Protein AF-A0A970EG55-F1 (afdb_monomer)

pLDDT: mean 93.05, std 6.58, range [58.28, 98.75]

Solvent-accessible surface area (backbone atoms only — not comparable to full-atom values): 12048 Å² total; per-residue (Å²): 108,43,29,61,55,57,42,42,54,48,42,30,67,76,35,74,92,47,66,33,65,62,55,43,76,72,25,67,56,56,46,49,46,37,66,46,40,42,34,40,75,29,30,35,82,37,63,74,42,52,56,52,49,36,52,53,42,38,36,39,50,53,40,49,75,72,40,36,84,77,67,73,53,57,88,78,54,86,51,43,53,50,70,57,44,53,51,52,34,30,72,39,89,95,17,67,84,59,67,68,54,25,72,70,47,53,35,40,56,51,51,45,66,77,41,55,92,70,75,67,84,81,50,61,67,45,75,42,83,89,77,44,22,35,38,54,38,59,80,65,32,50,46,75,57,96,86,43,80,45,73,44,49,66,52,55,47,52,43,51,51,50,52,50,51,56,55,49,51,55,50,54,52,50,52,52,51,52,53,51,36,74,77,39,34,92,87,37,47,69,59,42,52,52,53,54,54,55,40,68,38,66,64,26,51,23,67,59,26,50,54,55,53,62,74,72,106

Secondary structure (DSSP, 8-state):
--HHHHHHHHHHHH-TTS-HHHHHHH-HHHHHHHHHTTTTT--TT----HHHHHHHHHHHHHHHHTTHHHH-GGGG---EEHHHHHHHHHHSTT-TT--THIIIIIHHHHHHHHHGGGT----SEEEETTTTEEEE-GGGTEEEETTEEEE-HHHHHHHHHHHHHHHHHHHHHHHHHHHHHHHHTTT-HHHHHHHHHHHTSTTS-HHHHHHHHHHH-

Sequence (217 aa):
MTSKEFITEVVQKDFPDIEAEKIIEQSYLIQYLIYKMRSVGKSSKARGSYGSIYPIYTLVEDYVNKGFDKNGKYKDYEGAIFTEIFSRQRELPFGEKLQNHGFNNRVNDDFRKYFARYNINDVPIIRNLETQRYWINENLLILDIDGQKINIAKSIMNITEKYIELKIGKFNTFFKNCNYFKNNYLSKEKEAIDFIRKQLNPDVDARIFEIVSFCIL

Structure (mmCIF, N/CA/C/O backbone):
data_AF-A0A970EG55-F1
#
_entry.id   AF-A0A970EG55-F1
#
loop_
_atom_site.group_PDB
_atom_site.id
_atom_site.type_symbol
_atom_site.label_atom_id
_atom_site.label_alt_id
_atom_site.label_comp_id
_atom_site.label_asym_id
_atom_site.label_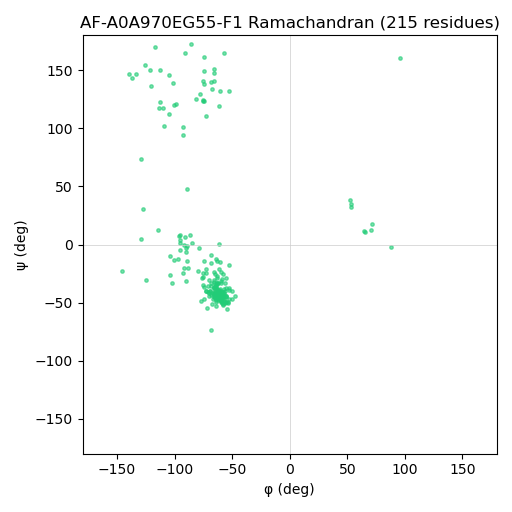entity_id
_atom_site.label_seq_id
_atom_site.pdbx_PDB_ins_code
_atom_site.Cartn_x
_atom_site.Cartn_y
_atom_site.Cartn_z
_atom_site.occupancy
_atom_site.B_iso_or_equiv
_atom_site.auth_seq_id
_atom_site.auth_comp_id
_atom_site.auth_asym_id
_atom_site.auth_atom_id
_atom_site.pdbx_PDB_model_num
ATOM 1 N N . MET A 1 1 ? 14.763 6.909 -4.399 1.00 86.00 1 MET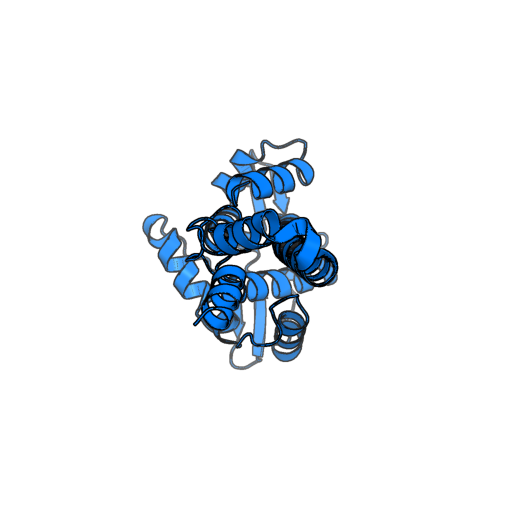 A N 1
ATOM 2 C CA . MET A 1 1 ? 13.407 6.699 -3.867 1.00 86.00 1 MET A CA 1
ATOM 3 C C . MET A 1 1 ? 13.174 5.230 -3.561 1.00 86.00 1 MET A C 1
ATOM 5 O O . MET A 1 1 ? 12.841 4.445 -4.447 1.00 86.00 1 MET A O 1
ATOM 9 N N . THR A 1 2 ? 13.415 4.862 -2.308 1.00 91.38 2 THR A N 1
ATOM 10 C CA . THR A 1 2 ? 13.055 3.584 -1.683 1.00 91.38 2 THR A CA 1
ATOM 11 C C . THR A 1 2 ? 11.628 3.643 -1.134 1.00 91.38 2 THR A C 1
ATOM 13 O O . THR A 1 2 ? 11.010 4.707 -1.122 1.00 91.38 2 THR A O 1
ATOM 16 N N . SER A 1 3 ? 11.092 2.510 -0.659 1.00 93.69 3 SER A N 1
ATOM 17 C CA . SER A 1 3 ? 9.778 2.510 -0.006 1.00 93.69 3 SER A CA 1
ATOM 18 C C . SER A 1 3 ? 9.742 3.313 1.288 1.00 93.69 3 SER A C 1
ATOM 20 O O . SER A 1 3 ? 8.746 3.977 1.537 1.00 93.69 3 SER A O 1
ATOM 22 N N . LYS A 1 4 ? 10.819 3.294 2.084 1.00 95.88 4 LYS A N 1
ATOM 23 C CA . LYS A 1 4 ? 10.899 4.103 3.306 1.00 95.88 4 LYS A CA 1
ATOM 24 C C . LYS A 1 4 ? 10.876 5.594 2.966 1.00 95.88 4 LYS A C 1
ATOM 26 O O . LYS A 1 4 ? 10.062 6.304 3.525 1.00 95.88 4 LYS A O 1
ATOM 31 N N . GLU A 1 5 ? 11.684 6.028 1.995 1.00 96.25 5 GLU A N 1
ATOM 32 C CA . GLU A 1 5 ? 11.791 7.443 1.600 1.00 96.25 5 GLU A CA 1
ATOM 33 C C . GLU A 1 5 ? 10.432 8.062 1.238 1.00 96.25 5 GLU A C 1
ATOM 35 O O . GLU A 1 5 ? 10.024 9.033 1.867 1.00 96.25 5 GLU A O 1
ATOM 40 N N . PHE A 1 6 ? 9.687 7.480 0.287 1.00 97.06 6 PHE A N 1
ATOM 41 C CA . PHE A 1 6 ? 8.407 8.081 -0.119 1.00 97.06 6 PHE A CA 1
ATOM 42 C C . PHE A 1 6 ? 7.333 7.970 0.972 1.00 97.06 6 PHE A C 1
ATOM 44 O O . PHE A 1 6 ? 6.451 8.819 1.054 1.00 97.06 6 PHE A O 1
ATOM 51 N N . ILE A 1 7 ? 7.377 6.920 1.801 1.00 98.38 7 ILE A N 1
ATOM 52 C CA . ILE A 1 7 ? 6.433 6.763 2.912 1.00 98.38 7 ILE A CA 1
ATOM 53 C C . ILE A 1 7 ? 6.698 7.829 3.972 1.00 98.38 7 ILE A C 1
ATOM 55 O O . ILE A 1 7 ? 5.748 8.452 4.431 1.00 98.38 7 ILE A O 1
ATOM 59 N N . THR A 1 8 ? 7.962 8.093 4.307 1.00 98.38 8 THR A N 1
ATOM 60 C CA . THR A 1 8 ? 8.341 9.187 5.207 1.00 98.38 8 THR A CA 1
ATOM 61 C C . THR A 1 8 ? 7.866 10.536 4.668 1.00 98.38 8 THR A C 1
ATOM 63 O O . THR A 1 8 ? 7.283 11.303 5.426 1.00 98.38 8 THR A O 1
ATOM 66 N N . GLU A 1 9 ? 8.019 10.806 3.365 1.00 98.25 9 GLU A N 1
ATOM 67 C CA . GLU A 1 9 ? 7.494 12.031 2.735 1.00 98.25 9 GLU A CA 1
ATOM 68 C C . GLU A 1 9 ? 5.967 12.162 2.879 1.00 98.25 9 GLU A C 1
ATOM 70 O O . GLU A 1 9 ? 5.467 13.238 3.208 1.00 98.25 9 GLU A O 1
ATOM 75 N N . VAL A 1 10 ? 5.216 11.075 2.658 1.00 98.50 10 VAL A N 1
ATOM 76 C CA . VAL A 1 10 ? 3.749 11.077 2.803 1.00 98.50 10 VAL A CA 1
ATOM 77 C C . VAL A 1 10 ? 3.338 11.288 4.260 1.00 98.50 10 VAL A C 1
ATOM 79 O O . VAL A 1 10 ? 2.500 12.140 4.535 1.00 98.50 10 VAL A O 1
ATOM 82 N N . VAL A 1 11 ? 3.950 10.563 5.199 1.00 98.50 11 VAL A N 1
ATOM 83 C CA . VAL A 1 11 ? 3.640 10.685 6.632 1.00 98.50 11 VAL A CA 1
ATOM 84 C C . VAL A 1 11 ? 3.953 12.092 7.140 1.00 98.50 11 VAL A C 1
ATOM 86 O O . VAL A 1 11 ? 3.127 12.677 7.833 1.00 98.50 11 VAL A O 1
ATOM 89 N N . GLN A 1 12 ? 5.095 12.669 6.751 1.00 98.38 12 GLN A N 1
ATOM 90 C CA . GLN A 1 12 ? 5.470 14.027 7.155 1.00 98.38 12 GLN A CA 1
ATOM 91 C C . GLN A 1 12 ? 4.501 15.083 6.613 1.00 98.38 12 GLN A C 1
ATOM 93 O O . GLN A 1 12 ? 4.243 16.085 7.275 1.00 98.38 12 GLN A O 1
ATOM 98 N N . LYS A 1 13 ? 3.963 14.870 5.408 1.00 98.38 13 LYS A N 1
ATOM 99 C CA . LYS A 1 13 ? 2.948 15.748 4.820 1.00 98.38 13 LYS A CA 1
ATOM 100 C C . LYS A 1 13 ? 1.612 15.652 5.559 1.00 98.38 13 LYS A C 1
ATOM 102 O O . LYS A 1 13 ? 0.942 16.668 5.722 1.00 98.38 13 LYS A O 1
ATOM 107 N N . ASP A 1 14 ? 1.220 14.448 5.965 1.00 97.81 14 ASP A N 1
ATOM 108 C CA . ASP A 1 14 ? -0.061 14.208 6.634 1.00 97.81 14 ASP A CA 1
ATOM 109 C C . ASP A 1 14 ? -0.056 14.655 8.104 1.00 97.81 14 ASP A C 1
ATOM 111 O O . ASP A 1 14 ? -1.096 15.057 8.625 1.00 97.81 14 ASP A O 1
ATOM 115 N N . PHE A 1 15 ? 1.112 14.624 8.751 1.00 97.19 15 PHE A N 1
ATOM 116 C CA . PHE A 1 15 ? 1.319 15.039 10.139 1.00 97.19 15 PHE A CA 1
ATOM 117 C C . PHE A 1 15 ? 2.499 16.022 10.239 1.00 97.19 15 PHE A C 1
ATOM 119 O O . PHE A 1 15 ? 3.572 15.646 10.708 1.00 97.19 15 PHE A O 1
ATOM 126 N N . PRO A 1 16 ? 2.337 17.286 9.803 1.00 97.06 16 PRO A N 1
ATOM 127 C CA . PRO A 1 16 ? 3.441 18.249 9.729 1.00 97.06 16 PRO A CA 1
ATOM 128 C C . PRO A 1 16 ? 4.060 18.587 11.092 1.00 97.06 16 PRO A C 1
ATOM 130 O O . PRO A 1 16 ? 5.243 18.910 11.153 1.00 97.06 16 PRO A O 1
ATOM 133 N N . ASP A 1 17 ? 3.282 18.475 12.170 1.00 96.19 17 ASP A N 1
ATOM 134 C CA . ASP A 1 17 ? 3.698 18.836 13.530 1.00 96.19 17 ASP A CA 1
ATOM 135 C C . ASP A 1 17 ? 4.333 17.668 14.308 1.00 96.19 17 ASP A C 1
ATOM 137 O O . ASP A 1 17 ? 4.773 17.842 15.444 1.00 96.19 17 ASP A O 1
ATOM 141 N N . ILE A 1 18 ? 4.380 16.470 13.716 1.00 96.19 18 ILE A N 1
ATOM 142 C CA . ILE A 1 18 ? 4.943 15.265 14.330 1.00 96.19 18 ILE A CA 1
ATOM 143 C C . ILE A 1 18 ? 6.087 14.769 13.450 1.00 96.19 18 ILE A C 1
ATOM 145 O O . ILE A 1 18 ? 5.981 14.711 12.226 1.00 96.19 18 ILE A O 1
ATOM 149 N N . GLU A 1 19 ? 7.195 14.379 14.072 1.00 96.75 19 GLU A N 1
ATOM 150 C CA . GLU A 1 19 ? 8.292 13.742 13.351 1.00 96.75 19 GLU A CA 1
ATOM 151 C C . GLU A 1 19 ? 7.812 12.426 12.723 1.00 96.75 19 GLU A C 1
ATOM 153 O O . GLU A 1 19 ? 7.402 11.498 13.426 1.00 96.75 19 GLU A O 1
ATOM 158 N N . ALA A 1 20 ? 7.879 12.330 11.393 1.00 97.62 20 ALA A N 1
ATOM 159 C CA . ALA A 1 20 ? 7.366 11.173 10.662 1.00 97.62 20 ALA A CA 1
ATOM 160 C C . ALA A 1 20 ? 7.978 9.840 11.122 1.00 97.62 20 ALA A C 1
ATOM 162 O O . ALA A 1 20 ? 7.287 8.819 11.131 1.00 97.62 20 ALA A O 1
ATOM 163 N N . GLU A 1 21 ? 9.250 9.839 11.535 1.00 97.31 21 GLU A N 1
ATOM 164 C CA . GLU A 1 21 ? 9.919 8.627 12.013 1.00 97.31 21 GLU A CA 1
ATOM 165 C C . GLU A 1 21 ? 9.260 8.085 13.290 1.00 97.31 21 GLU A C 1
ATOM 167 O O . GLU A 1 21 ? 9.046 6.879 13.372 1.00 97.31 21 GLU A O 1
ATOM 172 N N . LYS A 1 22 ? 8.799 8.943 14.216 1.00 97.25 22 LYS A N 1
ATOM 173 C CA . LYS A 1 22 ? 8.064 8.501 15.418 1.00 97.25 22 LYS A CA 1
ATOM 174 C C . LYS A 1 22 ? 6.793 7.733 15.057 1.00 97.25 22 LYS A C 1
ATOM 176 O O . LYS A 1 22 ? 6.515 6.676 15.620 1.00 97.25 22 LYS A O 1
ATOM 181 N N . ILE A 1 23 ? 6.029 8.244 14.090 1.00 98.06 23 I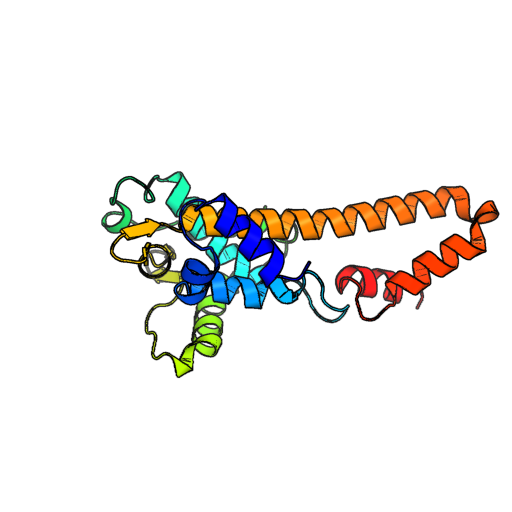LE A N 1
ATOM 182 C CA . ILE A 1 23 ? 4.798 7.596 13.613 1.00 98.06 23 ILE A CA 1
ATOM 183 C C . ILE A 1 23 ? 5.137 6.259 12.947 1.00 98.06 23 ILE A C 1
ATOM 185 O O . ILE A 1 23 ? 4.477 5.250 13.201 1.00 98.06 23 ILE A O 1
ATOM 189 N N . ILE A 1 24 ? 6.174 6.228 12.106 1.00 98.12 24 ILE A N 1
ATOM 190 C CA . ILE A 1 24 ? 6.613 5.011 11.411 1.00 98.12 24 ILE A CA 1
ATOM 191 C C . ILE A 1 24 ? 7.069 3.945 12.414 1.00 98.12 24 ILE A C 1
ATOM 193 O O . ILE A 1 24 ? 6.666 2.788 12.298 1.00 98.12 24 ILE A O 1
ATOM 197 N N . GLU A 1 25 ? 7.874 4.310 13.407 1.00 96.38 25 GLU A N 1
ATOM 198 C CA . GLU A 1 25 ? 8.401 3.388 14.418 1.00 96.38 25 GLU A CA 1
ATOM 199 C C . GLU A 1 25 ? 7.307 2.790 15.308 1.00 96.38 25 GLU A C 1
ATOM 201 O O . GLU A 1 25 ? 7.394 1.618 15.679 1.00 96.38 25 GLU A O 1
ATOM 206 N N . GLN A 1 26 ? 6.249 3.548 15.597 1.00 95.75 26 GLN A N 1
ATOM 207 C CA . GLN A 1 26 ? 5.131 3.069 16.414 1.00 95.75 26 GLN A CA 1
ATOM 208 C C . GLN A 1 26 ? 4.036 2.362 15.602 1.00 95.75 26 GLN A C 1
ATOM 210 O O . GLN A 1 26 ? 3.273 1.562 16.144 1.00 95.75 26 GLN A O 1
ATOM 215 N N . SER A 1 27 ? 3.959 2.599 14.290 1.00 97.25 27 SER A N 1
ATOM 216 C CA . SER A 1 27 ? 2.946 1.987 13.431 1.00 97.25 27 SER A CA 1
ATOM 217 C C . SER A 1 27 ? 3.425 0.691 12.781 1.00 97.25 27 SER A C 1
ATOM 219 O O . SER A 1 27 ? 4.062 0.688 11.721 1.00 97.25 27 SER A O 1
ATOM 221 N N . TYR A 1 28 ? 3.005 -0.447 13.335 1.00 97.38 28 TYR A N 1
ATOM 222 C CA . TYR A 1 28 ? 3.230 -1.748 12.695 1.00 97.38 28 TYR A CA 1
ATOM 223 C C . TYR A 1 28 ? 2.581 -1.848 11.308 1.00 97.38 28 TYR A C 1
ATOM 225 O O . TYR A 1 28 ? 3.119 -2.512 10.420 1.00 97.38 28 TYR A O 1
ATOM 233 N N . LEU A 1 29 ? 1.455 -1.163 11.084 1.00 97.81 29 LEU A N 1
ATOM 234 C CA . LEU A 1 29 ? 0.785 -1.153 9.786 1.00 97.81 29 LEU A CA 1
ATOM 235 C C . LEU A 1 29 ? 1.595 -0.381 8.734 1.00 97.81 29 LEU A C 1
ATOM 237 O O . LEU A 1 29 ? 1.792 -0.892 7.631 1.00 97.81 29 LEU A O 1
ATOM 241 N N . ILE A 1 30 ? 2.142 0.794 9.067 1.00 98.44 30 ILE A N 1
ATOM 242 C CA . ILE A 1 30 ? 3.022 1.538 8.149 1.00 98.44 30 ILE A CA 1
ATOM 243 C C . ILE A 1 30 ? 4.319 0.762 7.903 1.00 98.44 30 ILE A C 1
ATOM 245 O O . ILE A 1 30 ? 4.739 0.621 6.752 1.00 98.44 30 ILE A O 1
ATOM 249 N N . GLN A 1 31 ? 4.925 0.176 8.939 1.00 97.81 31 GLN A N 1
ATOM 250 C CA . GLN A 1 31 ? 6.099 -0.690 8.772 1.00 97.81 31 GLN A CA 1
ATOM 251 C C . GLN A 1 31 ? 5.805 -1.855 7.827 1.00 97.81 31 GLN A C 1
ATOM 253 O O . GLN A 1 31 ? 6.601 -2.144 6.929 1.00 97.81 31 GLN A O 1
ATOM 258 N N . TYR A 1 32 ? 4.643 -2.495 7.968 1.00 97.69 32 TYR A N 1
ATOM 259 C CA . TYR A 1 32 ? 4.199 -3.553 7.067 1.00 97.69 32 TYR A CA 1
ATOM 260 C C . TYR A 1 32 ? 4.127 -3.072 5.613 1.00 97.69 32 TYR A C 1
ATOM 262 O O . TYR A 1 32 ? 4.656 -3.736 4.715 1.00 97.69 32 TYR A O 1
ATOM 270 N N . LEU A 1 33 ? 3.557 -1.888 5.367 1.00 98.00 33 LEU A N 1
ATOM 271 C CA . LEU A 1 33 ? 3.525 -1.292 4.030 1.00 98.00 33 LEU A CA 1
ATOM 272 C C . LEU A 1 33 ? 4.929 -0.999 3.493 1.00 98.00 33 LEU A C 1
ATOM 274 O O . LEU A 1 33 ? 5.200 -1.327 2.336 1.00 98.00 33 LEU A O 1
ATOM 278 N N . ILE A 1 34 ? 5.863 -0.509 4.318 1.00 96.62 34 ILE A N 1
ATOM 279 C CA . ILE A 1 34 ? 7.273 -0.335 3.923 1.00 96.62 34 ILE A CA 1
ATOM 280 C C . ILE A 1 34 ? 7.856 -1.660 3.420 1.00 96.62 34 ILE A C 1
ATOM 282 O O . ILE A 1 34 ? 8.512 -1.669 2.371 1.00 96.62 34 ILE A O 1
ATOM 286 N N . TYR A 1 35 ? 7.601 -2.781 4.109 1.00 94.69 35 TYR A N 1
ATOM 287 C CA . TYR A 1 35 ? 8.029 -4.117 3.669 1.00 94.69 35 TYR A CA 1
ATOM 288 C C . TYR A 1 35 ? 7.368 -4.534 2.350 1.00 94.69 35 TYR A C 1
ATOM 290 O O . TYR A 1 35 ? 8.055 -5.046 1.458 1.00 94.69 35 TYR A O 1
ATOM 298 N N . LYS A 1 36 ? 6.062 -4.300 2.194 1.00 94.94 36 LYS A N 1
ATOM 299 C CA . LYS A 1 36 ? 5.287 -4.709 1.009 1.00 94.94 36 LYS A CA 1
ATOM 300 C C . LYS A 1 36 ? 5.513 -3.850 -0.226 1.00 94.94 36 LYS A C 1
ATOM 302 O O . LYS A 1 36 ? 5.380 -4.342 -1.348 1.00 94.94 36 LYS A O 1
ATOM 307 N N . MET A 1 37 ? 5.939 -2.609 -0.041 1.00 95.00 37 MET A N 1
ATOM 308 C CA . MET A 1 37 ? 6.179 -1.649 -1.117 1.00 95.00 37 MET A CA 1
ATOM 309 C C . MET A 1 37 ? 7.644 -1.596 -1.556 1.00 95.00 37 MET A C 1
ATOM 311 O O . MET A 1 37 ? 7.986 -0.809 -2.434 1.00 95.00 37 MET A O 1
ATOM 315 N N . ARG A 1 38 ? 8.505 -2.495 -1.053 1.00 90.56 38 ARG A N 1
ATOM 316 C CA . ARG A 1 38 ? 9.936 -2.593 -1.412 1.00 90.56 38 ARG A CA 1
ATOM 317 C C . ARG A 1 38 ? 10.229 -2.689 -2.909 1.00 90.56 38 ARG A C 1
ATOM 319 O O . ARG A 1 38 ? 11.360 -2.451 -3.291 1.00 90.56 38 ARG A O 1
ATOM 326 N N . SER A 1 39 ? 9.253 -3.036 -3.750 1.00 85.94 39 SER A N 1
ATOM 327 C CA . SER A 1 39 ? 9.393 -2.959 -5.216 1.00 85.94 39 SER A CA 1
ATOM 328 C C . SER A 1 39 ? 9.615 -1.529 -5.748 1.00 85.94 39 SER A C 1
ATOM 330 O O . SER A 1 39 ? 9.987 -1.360 -6.908 1.00 85.94 39 SER A O 1
ATOM 332 N N . VAL A 1 40 ? 9.378 -0.487 -4.940 1.00 84.00 40 VAL A N 1
ATOM 333 C CA . VAL A 1 40 ? 9.820 0.879 -5.251 1.00 84.00 40 VAL A CA 1
ATOM 334 C C . VAL A 1 40 ? 11.325 0.972 -5.022 1.00 84.00 40 VAL A C 1
ATOM 336 O O . VAL A 1 40 ? 11.816 0.677 -3.936 1.00 84.00 40 VAL A O 1
ATOM 339 N N . GLY A 1 41 ? 12.054 1.374 -6.063 1.00 69.94 41 GLY A N 1
ATOM 340 C CA . GLY A 1 41 ? 13.508 1.551 -6.003 1.00 69.94 41 GLY A CA 1
ATOM 341 C C . GLY A 1 41 ? 14.324 0.256 -5.907 1.00 69.94 41 GLY A C 1
ATOM 342 O O . GLY A 1 41 ? 15.512 0.332 -5.615 1.00 69.94 41 GLY A O 1
ATOM 343 N N . LYS A 1 42 ? 13.717 -0.919 -6.131 1.00 68.19 42 LYS A N 1
ATOM 344 C CA . LYS A 1 42 ? 14.416 -2.214 -6.154 1.00 68.19 42 LYS A CA 1
ATOM 345 C C . LYS A 1 42 ? 14.345 -2.917 -7.505 1.00 68.19 42 LYS A C 1
ATOM 347 O O . LYS A 1 42 ? 13.576 -2.540 -8.381 1.00 68.19 42 LYS A O 1
ATOM 352 N N . SER A 1 43 ? 15.154 -3.972 -7.557 1.00 60.75 43 SER A N 1
ATOM 353 C CA . SER A 1 43 ? 15.483 -4.842 -8.671 1.00 60.75 43 SER A CA 1
ATOM 354 C C . SER A 1 43 ? 14.344 -5.558 -9.386 1.00 60.75 43 SER A C 1
ATOM 356 O O . SER A 1 43 ? 13.263 -5.752 -8.832 1.00 60.75 43 SER A O 1
ATOM 358 N N . SER A 1 44 ? 14.658 -6.080 -10.576 1.00 58.28 44 SER A N 1
ATOM 359 C CA . SER A 1 44 ? 13.809 -6.851 -11.497 1.00 58.28 44 SER A CA 1
ATOM 360 C C . SER A 1 44 ? 13.296 -8.165 -10.922 1.00 58.28 44 SER A C 1
ATOM 362 O O . SER A 1 44 ? 12.533 -8.883 -11.556 1.00 58.28 44 SER A O 1
ATOM 364 N N . LYS A 1 45 ? 13.654 -8.467 -9.674 1.00 60.59 45 LYS A N 1
ATOM 365 C CA . LYS A 1 45 ? 13.146 -9.603 -8.902 1.00 60.59 45 LYS A CA 1
ATOM 366 C C . LYS A 1 45 ? 12.060 -9.200 -7.894 1.00 60.59 45 LYS A C 1
ATOM 368 O O . LYS A 1 45 ? 11.377 -10.065 -7.353 1.00 60.59 45 LYS A O 1
ATOM 373 N N . ALA A 1 46 ? 11.878 -7.907 -7.618 1.00 70.62 46 ALA A N 1
ATOM 374 C CA . ALA A 1 46 ? 10.921 -7.404 -6.636 1.00 70.62 46 ALA A CA 1
ATOM 375 C C . ALA A 1 46 ? 9.571 -7.065 -7.293 1.00 70.62 46 ALA A C 1
ATOM 377 O O . ALA A 1 46 ? 9.348 -5.956 -7.782 1.00 70.62 46 ALA A O 1
ATOM 378 N N . ARG A 1 47 ? 8.633 -8.019 -7.275 1.00 75.25 47 ARG A N 1
ATOM 379 C CA . ARG A 1 47 ? 7.245 -7.791 -7.714 1.00 75.25 47 ARG A CA 1
ATOM 380 C C . ARG A 1 47 ? 6.456 -6.980 -6.676 1.00 75.25 47 ARG A C 1
ATOM 382 O O . ARG A 1 47 ? 6.717 -7.060 -5.477 1.00 75.25 47 ARG A O 1
ATOM 389 N N . GLY A 1 48 ? 5.488 -6.190 -7.143 1.00 84.12 48 GLY A N 1
ATOM 390 C CA . GLY A 1 48 ? 4.593 -5.433 -6.263 1.00 84.12 48 GLY A CA 1
ATOM 391 C C . GLY A 1 48 ? 3.664 -6.356 -5.474 1.00 84.12 48 GLY A C 1
ATOM 392 O O . GLY A 1 48 ? 3.077 -7.276 -6.041 1.00 84.12 48 GLY A O 1
ATOM 393 N N . SER A 1 49 ? 3.521 -6.123 -4.168 1.00 92.69 49 SER A N 1
ATOM 394 C CA . SER A 1 49 ? 2.722 -6.975 -3.276 1.00 92.69 49 SER A CA 1
ATOM 395 C C . SER A 1 49 ? 1.253 -6.531 -3.205 1.00 92.69 49 SER A C 1
ATOM 397 O O . SER A 1 49 ? 0.674 -6.403 -2.130 1.00 92.69 49 SER A O 1
ATOM 399 N N . TYR A 1 50 ? 0.631 -6.284 -4.362 1.00 95.00 50 TYR A N 1
ATOM 400 C CA . TYR A 1 50 ? -0.725 -5.720 -4.449 1.00 95.00 50 TYR A CA 1
ATOM 401 C C . TYR A 1 50 ? -1.774 -6.565 -3.710 1.00 95.00 50 TYR A C 1
ATOM 403 O O . TYR A 1 50 ? -2.605 -6.019 -2.998 1.00 95.00 50 TYR A O 1
ATOM 411 N N . GLY A 1 51 ? -1.669 -7.898 -3.771 1.00 95.06 51 GLY A N 1
ATOM 412 C CA . GLY A 1 51 ? -2.562 -8.809 -3.040 1.00 95.06 51 GLY A CA 1
ATOM 413 C C . GLY A 1 51 ? -2.408 -8.802 -1.512 1.00 95.06 51 GLY A C 1
ATOM 414 O O . GLY A 1 51 ? -3.217 -9.427 -0.832 1.00 95.06 51 GLY A O 1
ATOM 415 N N . SER A 1 52 ? -1.384 -8.131 -0.974 1.00 96.00 52 SER A N 1
ATOM 416 C CA . SER A 1 52 ? -1.253 -7.847 0.461 1.00 96.00 52 SER A CA 1
ATOM 417 C C . SER A 1 52 ? -1.638 -6.407 0.804 1.00 96.00 52 SER A C 1
ATOM 419 O O . SER A 1 52 ? -2.170 -6.162 1.879 1.00 96.00 52 SER A O 1
ATOM 421 N N . ILE A 1 53 ? -1.374 -5.462 -0.103 1.00 97.81 53 ILE A N 1
ATOM 422 C CA . ILE A 1 53 ? -1.616 -4.028 0.103 1.00 97.81 53 ILE A CA 1
ATOM 423 C C . ILE A 1 53 ? -3.104 -3.692 -0.056 1.00 97.81 53 ILE A C 1
ATOM 425 O O . ILE A 1 53 ? -3.680 -3.019 0.792 1.00 97.81 53 ILE A O 1
ATOM 429 N N . TYR A 1 54 ? -3.743 -4.166 -1.127 1.00 98.38 54 TYR A N 1
ATOM 430 C CA . TYR A 1 54 ? -5.104 -3.755 -1.476 1.00 98.38 54 TYR A CA 1
ATOM 431 C C . TYR A 1 54 ? -6.192 -4.227 -0.516 1.00 98.38 54 TYR A C 1
ATOM 433 O O . TYR A 1 54 ? -7.068 -3.414 -0.250 1.00 98.38 54 TYR A O 1
ATOM 441 N N . PRO A 1 55 ? -6.130 -5.425 0.095 1.00 98.31 55 PRO A N 1
ATOM 442 C CA . PRO A 1 55 ? -7.087 -5.782 1.139 1.00 98.31 55 PRO A CA 1
ATOM 443 C C . PRO A 1 55 ? -7.124 -4.782 2.302 1.00 98.31 55 PRO A C 1
ATOM 445 O O . PRO A 1 55 ? -8.198 -4.443 2.793 1.00 98.31 55 PRO A O 1
ATOM 448 N N . ILE A 1 56 ? -5.951 -4.287 2.720 1.00 98.62 56 ILE A N 1
ATOM 449 C CA . ILE A 1 56 ? -5.834 -3.259 3.762 1.00 98.62 56 ILE A CA 1
ATOM 450 C C . ILE A 1 56 ? -6.416 -1.948 3.239 1.00 98.62 56 ILE A C 1
ATOM 452 O O . ILE A 1 56 ? -7.285 -1.374 3.886 1.00 98.62 56 ILE A O 1
ATOM 456 N N . TYR A 1 57 ? -5.984 -1.505 2.054 1.00 98.69 57 TYR A N 1
ATOM 457 C CA . TYR A 1 57 ? -6.456 -0.256 1.456 1.00 98.69 57 TYR A CA 1
ATOM 458 C C . TYR A 1 57 ? -7.977 -0.207 1.328 1.00 98.69 57 TYR A C 1
ATOM 460 O O . TYR A 1 57 ? -8.572 0.756 1.780 1.00 98.69 57 TYR A O 1
ATOM 468 N N . THR A 1 58 ? -8.624 -1.241 0.785 1.00 98.50 58 THR A N 1
ATOM 469 C CA . THR A 1 58 ? -10.080 -1.233 0.571 1.00 98.50 58 THR A CA 1
ATOM 470 C C . THR A 1 58 ? -10.873 -1.208 1.874 1.00 98.50 58 THR A C 1
ATOM 472 O O . THR A 1 58 ? -11.942 -0.613 1.924 1.00 98.50 58 THR A O 1
ATOM 475 N N . LEU A 1 59 ? -10.362 -1.832 2.943 1.00 98.62 59 LEU A N 1
ATOM 476 C CA . LEU A 1 59 ? -11.010 -1.775 4.258 1.00 98.62 59 LEU A CA 1
ATOM 477 C C . LEU A 1 59 ? -10.789 -0.423 4.945 1.00 98.62 59 LEU A C 1
ATOM 479 O O . LEU A 1 59 ? -11.680 0.069 5.628 1.00 98.62 59 LEU A O 1
ATOM 483 N N . VAL A 1 60 ? -9.621 0.192 4.753 1.00 98.75 60 VAL A N 1
ATOM 484 C CA . VAL A 1 60 ? -9.351 1.555 5.230 1.00 98.75 60 VAL A CA 1
ATOM 485 C C . VAL A 1 60 ? -10.165 2.587 4.440 1.00 98.75 60 VAL A C 1
ATOM 487 O O . VAL A 1 60 ? -10.707 3.513 5.033 1.00 98.75 60 VAL A O 1
ATOM 490 N N . GLU A 1 61 ? -10.301 2.416 3.127 1.00 98.62 61 GLU A N 1
ATOM 491 C CA . GLU A 1 61 ? -11.142 3.246 2.257 1.00 98.62 61 GLU A CA 1
ATOM 492 C C . GLU A 1 61 ? -12.606 3.174 2.712 1.00 98.62 61 GLU A C 1
ATOM 494 O O . GLU A 1 61 ? -13.235 4.210 2.912 1.00 98.62 61 GLU A O 1
ATOM 499 N N . ASP A 1 62 ? -13.127 1.972 2.980 1.00 98.56 62 ASP A N 1
ATOM 500 C CA . ASP A 1 62 ? -14.458 1.782 3.568 1.00 98.56 62 ASP A CA 1
ATOM 501 C C . ASP A 1 62 ? -14.604 2.484 4.932 1.00 98.56 62 ASP A C 1
ATOM 503 O O . ASP A 1 62 ? -15.585 3.197 5.167 1.00 98.56 62 ASP A O 1
ATOM 507 N N . TYR A 1 63 ? -13.596 2.349 5.801 1.00 98.56 63 TYR A N 1
ATOM 508 C CA . TYR A 1 63 ? -13.559 2.990 7.116 1.00 98.56 63 TYR A CA 1
ATOM 509 C C . TYR A 1 63 ? -13.648 4.524 7.024 1.00 98.56 63 TYR A C 1
ATOM 511 O O . TYR A 1 63 ? -14.459 5.156 7.709 1.00 98.56 63 TYR A O 1
ATOM 519 N N . VAL A 1 64 ? -12.844 5.129 6.145 1.00 98.25 64 VAL A N 1
ATOM 520 C CA . VAL A 1 64 ? -12.802 6.586 5.937 1.00 98.25 64 VAL A CA 1
ATOM 521 C C . VAL A 1 64 ? -14.066 7.086 5.236 1.00 98.25 64 VAL A C 1
ATOM 523 O O . VAL A 1 64 ? -14.618 8.109 5.642 1.00 98.25 64 VAL A O 1
ATOM 526 N N . ASN A 1 65 ? -14.580 6.367 4.234 1.00 97.81 65 ASN A N 1
ATOM 527 C CA . ASN A 1 65 ? -15.794 6.756 3.503 1.00 97.81 65 ASN A CA 1
ATOM 528 C C . ASN A 1 65 ? -17.037 6.793 4.402 1.00 97.81 65 ASN A C 1
ATOM 530 O O . ASN A 1 65 ? -17.941 7.598 4.180 1.00 97.81 65 ASN A O 1
ATOM 534 N N . LYS A 1 66 ? -17.067 5.969 5.454 1.00 97.31 66 LYS A N 1
ATOM 535 C CA . LYS A 1 66 ? -18.116 5.976 6.487 1.00 97.31 66 LYS A CA 1
ATOM 536 C C . LYS A 1 66 ? -17.867 6.992 7.612 1.00 97.31 66 LYS A C 1
ATOM 538 O O . LYS A 1 66 ? -18.673 7.113 8.537 1.00 97.31 66 LYS A O 1
ATOM 543 N N . GLY A 1 67 ? -16.779 7.760 7.531 1.00 97.31 67 GLY A N 1
ATOM 544 C CA . GLY A 1 67 ? -16.430 8.830 8.469 1.00 97.31 67 GLY A CA 1
ATOM 545 C C . GLY A 1 67 ? -15.987 8.340 9.847 1.00 97.31 67 GLY A C 1
ATOM 546 O O . GLY A 1 67 ? -16.015 9.114 10.812 1.00 97.31 67 GLY A O 1
ATOM 547 N N . PHE A 1 68 ? -15.611 7.064 9.966 1.00 97.56 68 PHE A N 1
ATOM 548 C CA . PHE A 1 68 ? -15.211 6.473 11.242 1.00 97.56 68 PHE A CA 1
ATOM 549 C C . PHE A 1 68 ? -13.922 7.084 11.799 1.00 97.56 68 PHE A C 1
ATOM 551 O O . PHE A 1 68 ? -13.772 7.163 13.015 1.00 97.56 68 PHE A O 1
ATOM 558 N N . ASP A 1 69 ? -13.085 7.662 10.931 1.00 95.88 69 ASP A N 1
ATOM 559 C CA . ASP A 1 69 ? -11.894 8.436 11.298 1.00 95.88 69 ASP A CA 1
ATOM 560 C C . ASP A 1 69 ? -12.197 9.683 12.148 1.00 95.88 69 ASP A C 1
ATOM 562 O O . ASP A 1 69 ? -11.282 10.264 12.729 1.00 95.88 69 ASP A O 1
ATOM 566 N N . LYS A 1 70 ? -13.465 10.113 12.217 1.00 93.94 70 LYS A N 1
ATOM 567 C CA . LYS A 1 70 ? -13.891 11.346 12.904 1.00 93.94 70 LYS A CA 1
ATOM 568 C C . LYS A 1 70 ? -14.964 11.132 13.960 1.00 93.94 70 LYS A C 1
ATOM 570 O O . LYS A 1 70 ? -15.061 11.926 14.890 1.00 93.94 70 LYS A O 1
ATOM 575 N N . ASN A 1 71 ? -15.829 10.134 13.781 1.00 91.31 71 ASN A N 1
ATOM 576 C CA . ASN A 1 71 ? -17.082 10.047 14.535 1.00 91.31 71 ASN A CA 1
ATOM 577 C C . ASN A 1 71 ? -17.075 9.005 15.668 1.00 91.31 71 ASN A C 1
ATOM 579 O O . ASN A 1 71 ? -18.016 8.990 16.459 1.00 91.31 71 ASN A O 1
ATOM 583 N N . GLY A 1 72 ? -16.056 8.138 15.749 1.00 88.88 72 GLY A N 1
ATOM 584 C CA . GLY A 1 72 ? -15.936 7.109 16.791 1.00 88.88 72 GLY A CA 1
ATOM 585 C C . GLY A 1 72 ? -17.026 6.026 16.769 1.00 88.88 72 GLY A C 1
ATOM 586 O O . GLY A 1 72 ? -17.143 5.253 17.719 1.00 88.88 72 GLY A O 1
ATOM 587 N N . LYS A 1 73 ? -17.835 5.952 15.705 1.00 94.50 73 LYS A N 1
ATOM 588 C CA . LYS A 1 73 ? -18.943 4.992 15.553 1.00 94.50 73 LYS A CA 1
ATOM 589 C C . LYS A 1 73 ? -18.505 3.651 14.967 1.00 94.50 73 LYS A C 1
ATOM 591 O O . LYS A 1 73 ? -19.350 2.824 14.645 1.00 94.50 73 LYS A O 1
ATOM 596 N N . TYR A 1 74 ? -17.201 3.418 14.822 1.00 97.00 74 TYR A N 1
ATOM 597 C CA . TYR A 1 74 ? -16.700 2.183 14.224 1.00 97.00 74 TYR A CA 1
ATOM 598 C C . TYR A 1 74 ? -17.083 0.935 15.023 1.00 97.00 74 TYR A C 1
ATOM 600 O O . TYR A 1 74 ? -17.385 -0.104 14.450 1.00 97.00 74 TYR A O 1
ATOM 608 N N . LYS A 1 75 ? -17.162 1.058 16.350 1.00 94.94 75 LYS A N 1
ATOM 609 C CA . LYS A 1 75 ? -17.640 -0.004 17.247 1.00 94.94 75 LYS A CA 1
ATOM 610 C C . LYS A 1 75 ? -19.066 -0.488 16.942 1.00 94.94 75 LYS A C 1
ATOM 612 O O . LYS A 1 75 ? -19.394 -1.621 17.269 1.00 94.94 75 LYS A O 1
ATOM 617 N N . ASP A 1 76 ? -19.892 0.362 16.330 1.00 95.94 76 ASP A N 1
ATOM 618 C CA . ASP A 1 76 ? -21.292 0.074 16.004 1.00 95.94 76 ASP A CA 1
ATOM 619 C C . ASP A 1 76 ? -21.435 -0.434 14.554 1.00 95.94 76 ASP A C 1
ATOM 621 O O . ASP A 1 76 ? -22.542 -0.628 14.054 1.00 95.94 76 ASP A O 1
ATOM 625 N N . TYR A 1 77 ? -20.317 -0.618 13.843 1.00 97.19 77 TYR A N 1
ATOM 626 C CA . TYR A 1 77 ? -20.307 -0.987 12.437 1.00 97.19 77 TYR A CA 1
ATOM 627 C C . TYR A 1 77 ? -20.508 -2.491 12.223 1.00 97.19 77 TYR A C 1
ATOM 629 O O . TYR A 1 77 ? -19.710 -3.313 12.674 1.00 97.19 77 TYR A O 1
ATOM 637 N N . GLU A 1 78 ? -21.508 -2.846 11.413 1.00 96.19 78 GLU A N 1
ATOM 638 C CA . GLU A 1 78 ? -21.799 -4.231 11.006 1.00 96.19 78 GLU A CA 1
ATOM 639 C C . GLU A 1 78 ? -20.695 -4.897 10.167 1.00 96.19 78 GLU A C 1
ATOM 641 O O . GLU A 1 78 ? -20.723 -6.111 9.963 1.00 96.19 78 GLU A O 1
ATOM 646 N N . GLY A 1 79 ? -19.727 -4.121 9.677 1.00 97.31 79 GLY A N 1
ATOM 647 C CA . GLY A 1 79 ? -18.619 -4.600 8.860 1.00 97.31 79 GLY A CA 1
ATOM 648 C C . GLY A 1 79 ? -18.851 -4.448 7.362 1.00 97.31 79 GLY A C 1
ATOM 649 O O . GLY A 1 79 ? -19.973 -4.309 6.873 1.00 97.31 79 GLY A O 1
ATOM 650 N N . ALA A 1 80 ? -17.750 -4.478 6.620 1.00 97.50 80 ALA A N 1
ATOM 651 C CA . ALA A 1 80 ? -17.741 -4.339 5.176 1.00 97.50 80 ALA A CA 1
ATOM 652 C C . ALA A 1 80 ? -18.218 -5.625 4.512 1.00 97.50 80 ALA A C 1
ATOM 654 O O . ALA A 1 80 ? -17.863 -6.732 4.933 1.00 97.50 80 ALA A O 1
ATOM 655 N N . ILE A 1 81 ? -19.005 -5.480 3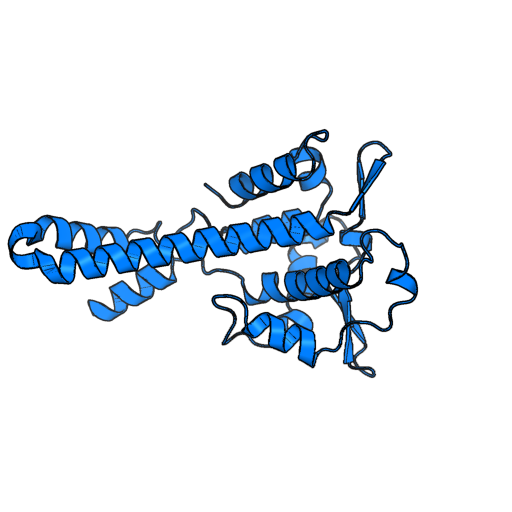.448 1.00 96.50 81 ILE A N 1
ATOM 656 C CA . ILE A 1 81 ? -19.487 -6.608 2.659 1.00 96.50 81 ILE A CA 1
ATOM 657 C C . ILE A 1 81 ? -18.334 -7.111 1.789 1.00 96.50 81 ILE A C 1
ATOM 659 O O . ILE A 1 81 ? -17.764 -6.360 0.997 1.00 96.50 81 ILE A O 1
ATOM 663 N N . PHE A 1 82 ? -18.005 -8.401 1.905 1.00 94.94 82 PHE A N 1
ATOM 664 C CA . PHE A 1 82 ? -16.889 -9.017 1.180 1.00 94.94 82 PHE A CA 1
ATOM 665 C C . PHE A 1 82 ? -16.889 -8.728 -0.326 1.00 94.94 82 PHE A C 1
ATOM 667 O O . PHE A 1 82 ? -15.853 -8.394 -0.898 1.00 94.94 82 PHE A O 1
ATOM 674 N N . THR A 1 83 ? -18.042 -8.872 -0.980 1.00 94.88 83 THR A N 1
ATOM 675 C CA . THR A 1 83 ? -18.164 -8.691 -2.430 1.00 94.88 83 THR A CA 1
ATOM 676 C C . THR A 1 83 ? -17.847 -7.265 -2.864 1.00 94.88 83 THR A C 1
ATOM 678 O O . THR A 1 83 ? -17.272 -7.085 -3.935 1.00 94.88 83 THR A O 1
ATOM 681 N N . GLU A 1 84 ? -18.161 -6.264 -2.041 1.00 96.62 84 GLU A N 1
ATOM 682 C CA . GLU A 1 84 ? -17.897 -4.853 -2.334 1.00 96.62 84 GLU A CA 1
ATOM 683 C C . GLU A 1 84 ? -16.401 -4.551 -2.236 1.00 96.62 84 GLU A C 1
ATOM 685 O O . GLU A 1 84 ? -15.791 -4.141 -3.224 1.00 96.62 84 GLU A O 1
ATOM 690 N N . ILE A 1 85 ? -15.769 -4.861 -1.098 1.00 96.81 85 ILE A N 1
ATOM 691 C CA . ILE A 1 85 ? -14.325 -4.631 -0.906 1.00 96.81 85 ILE A CA 1
ATOM 692 C C . ILE A 1 85 ? -13.474 -5.459 -1.876 1.00 96.81 85 ILE A C 1
ATOM 694 O O . ILE A 1 85 ? -12.426 -5.008 -2.340 1.00 96.81 85 ILE A O 1
ATOM 698 N N . PHE A 1 86 ? -13.926 -6.663 -2.239 1.00 96.69 86 PHE A N 1
ATOM 699 C CA . PHE A 1 86 ? -13.229 -7.501 -3.208 1.00 96.69 86 PHE A CA 1
ATOM 700 C C . PHE A 1 86 ? -13.363 -6.976 -4.640 1.00 96.69 86 PHE A C 1
ATOM 702 O O . PHE A 1 86 ? -12.383 -7.005 -5.389 1.00 96.69 86 PHE A O 1
ATOM 709 N N . SER A 1 87 ? -14.542 -6.477 -5.023 1.00 97.69 87 SER A N 1
ATOM 710 C CA . SER A 1 87 ? -14.733 -5.824 -6.325 1.00 97.69 87 SER A CA 1
ATOM 711 C C . SER A 1 87 ? -13.871 -4.572 -6.410 1.00 97.69 87 SER A C 1
ATOM 713 O O . SER A 1 87 ? -13.095 -4.422 -7.354 1.00 97.69 87 SER A O 1
ATOM 715 N N . ARG A 1 88 ? -13.875 -3.763 -5.347 1.00 97.94 88 ARG A N 1
ATOM 716 C CA . ARG A 1 88 ? -13.050 -2.563 -5.246 1.00 97.94 88 ARG A CA 1
ATOM 717 C C . ARG A 1 88 ? -11.554 -2.857 -5.374 1.00 97.94 88 ARG A C 1
ATOM 719 O O . ARG A 1 88 ? -10.854 -2.164 -6.105 1.00 97.94 88 ARG A O 1
ATOM 726 N N . GLN A 1 89 ? -11.057 -3.939 -4.766 1.00 97.38 89 GLN A N 1
ATOM 727 C CA . GLN A 1 89 ? -9.665 -4.384 -4.940 1.00 97.38 89 GLN A CA 1
ATOM 728 C C . GLN A 1 89 ? -9.303 -4.604 -6.421 1.00 97.38 89 GLN A C 1
ATOM 730 O O . GLN A 1 89 ? -8.163 -4.353 -6.817 1.00 97.38 89 GLN A O 1
ATOM 735 N N . ARG A 1 90 ? -10.236 -5.118 -7.229 1.00 97.06 90 ARG A N 1
ATOM 736 C CA . ARG A 1 90 ? -9.997 -5.435 -8.645 1.00 97.06 90 ARG A CA 1
ATOM 737 C C . ARG A 1 90 ? -10.057 -4.220 -9.561 1.00 97.06 90 ARG A C 1
ATOM 739 O O . ARG A 1 90 ? -9.442 -4.254 -10.622 1.00 97.06 90 ARG A O 1
ATOM 746 N N . GLU A 1 91 ? -10.741 -3.162 -9.141 1.00 97.56 91 GLU A N 1
ATOM 747 C CA . GLU A 1 91 ? -10.777 -1.877 -9.847 1.00 97.56 91 GLU A CA 1
ATOM 748 C C . GLU A 1 91 ? -9.465 -1.096 -9.719 1.00 97.56 91 GLU A C 1
ATOM 750 O O . GLU A 1 91 ? -9.150 -0.260 -10.567 1.00 97.56 91 GLU A O 1
ATOM 755 N N . LEU A 1 92 ? -8.683 -1.354 -8.666 1.00 97.06 92 LEU A N 1
ATOM 756 C CA . LEU A 1 92 ? -7.408 -0.678 -8.461 1.00 97.06 92 LEU A CA 1
ATOM 757 C C . LEU A 1 92 ? -6.393 -1.059 -9.554 1.00 97.06 92 LEU A C 1
ATOM 759 O O . LEU A 1 92 ? -6.379 -2.200 -10.031 1.00 97.06 92 LEU A O 1
ATOM 763 N N . PRO A 1 93 ? -5.481 -0.145 -9.938 1.00 94.75 93 PRO A N 1
ATOM 764 C CA . PRO A 1 93 ? -4.449 -0.434 -10.928 1.00 94.75 93 PRO A CA 1
ATOM 765 C C . PRO A 1 93 ? -3.646 -1.689 -10.585 1.00 94.75 93 PRO A C 1
ATOM 767 O O . PRO A 1 93 ? -3.169 -1.848 -9.471 1.00 94.75 93 PRO A O 1
ATOM 770 N N . PHE A 1 94 ? -3.457 -2.589 -11.552 1.00 91.94 94 PHE A N 1
ATOM 771 C CA . PHE A 1 94 ? -2.804 -3.892 -11.332 1.00 91.94 94 PHE A CA 1
ATOM 772 C C . PHE A 1 94 ? -3.574 -4.858 -10.402 1.00 91.94 94 PHE A C 1
ATOM 774 O O . PHE A 1 94 ? -3.032 -5.899 -10.023 1.00 91.94 94 PHE A O 1
ATOM 781 N N . GLY A 1 95 ? -4.826 -4.536 -10.064 1.00 94.94 95 GLY A N 1
ATOM 782 C CA . GLY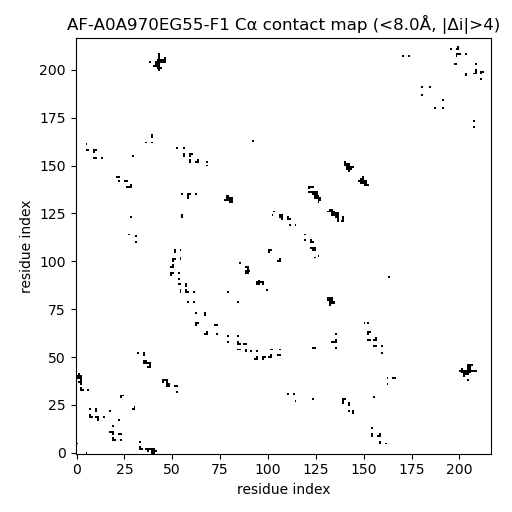 A 1 95 ? -5.703 -5.303 -9.182 1.00 94.94 95 GLY A CA 1
ATOM 783 C C . GLY A 1 95 ? -6.599 -6.328 -9.882 1.00 94.94 95 GLY A C 1
ATOM 784 O O . GLY A 1 95 ? -7.026 -7.286 -9.242 1.00 94.94 95 GLY A O 1
ATOM 785 N N . GLU A 1 96 ? -6.839 -6.183 -11.188 1.00 94.88 96 GLU A N 1
ATOM 786 C CA . GLU A 1 96 ? -7.838 -6.942 -11.967 1.00 94.88 96 GLU A CA 1
ATOM 787 C C . GLU A 1 96 ? -7.804 -8.464 -11.722 1.00 94.88 96 GLU A C 1
ATOM 789 O O . GLU A 1 96 ? -8.832 -9.105 -11.504 1.00 94.88 96 GLU A O 1
ATOM 794 N N . LYS A 1 97 ? -6.599 -9.051 -11.699 1.00 93.75 97 LYS A N 1
ATOM 795 C CA . LYS A 1 97 ? -6.387 -10.502 -11.541 1.00 93.75 97 LYS A CA 1
ATOM 796 C C . LYS A 1 97 ? -6.119 -10.940 -10.098 1.00 93.75 97 LYS A C 1
ATOM 798 O O . LYS A 1 97 ? -5.753 -12.093 -9.866 1.00 93.75 97 LYS A O 1
ATOM 803 N N . LEU A 1 98 ? -6.267 -10.051 -9.115 1.00 94.56 98 LEU A N 1
ATOM 804 C CA . LEU A 1 98 ? -6.045 -10.405 -7.716 1.00 94.56 98 LEU A CA 1
ATOM 805 C C . LEU A 1 98 ? -7.121 -11.372 -7.204 1.00 94.56 98 LEU A C 1
ATOM 807 O O . LEU A 1 98 ? -8.317 -11.273 -7.504 1.00 94.56 98 LEU A O 1
ATOM 811 N N . GLN A 1 99 ? -6.654 -12.330 -6.406 1.00 93.88 99 GLN A N 1
ATOM 812 C CA . GLN A 1 99 ? -7.470 -13.324 -5.714 1.00 93.88 99 GLN A CA 1
ATOM 813 C C . GLN A 1 99 ? -7.865 -12.826 -4.315 1.00 93.88 99 GLN A C 1
ATOM 815 O O . GLN A 1 99 ? -7.266 -11.896 -3.774 1.00 93.88 99 GLN A O 1
ATOM 820 N N . ASN A 1 100 ? -8.852 -13.473 -3.696 1.00 91.44 100 ASN A N 1
ATOM 821 C CA . ASN A 1 100 ? -9.376 -13.103 -2.375 1.00 91.44 100 ASN A CA 1
ATOM 822 C C . ASN A 1 100 ? -8.514 -13.573 -1.188 1.00 91.44 100 ASN A C 1
ATOM 824 O O . ASN A 1 100 ? -8.822 -13.262 -0.041 1.00 91.44 100 ASN A O 1
ATOM 828 N N . HIS A 1 101 ? -7.423 -14.308 -1.431 1.00 90.19 101 HIS A N 1
ATOM 829 C CA . HIS A 1 101 ? -6.585 -14.871 -0.366 1.00 90.19 101 HIS A CA 1
ATOM 830 C C . HIS A 1 101 ? -6.063 -13.833 0.636 1.00 90.19 101 HIS A C 1
ATOM 832 O O . HIS A 1 101 ? -5.817 -14.187 1.792 1.00 90.19 101 HIS A O 1
ATOM 838 N N . GLY A 1 102 ? -5.882 -12.587 0.184 1.00 89.38 102 GLY A N 1
ATOM 839 C CA . GLY A 1 102 ? -5.472 -11.464 1.019 1.00 89.38 102 GLY A CA 1
ATOM 840 C C . GLY A 1 102 ? -6.457 -11.194 2.156 1.00 89.38 102 GLY A C 1
ATOM 841 O O . GLY A 1 102 ? -6.040 -11.186 3.310 1.00 89.38 102 GLY A O 1
ATOM 842 N N . PHE A 1 103 ? -7.753 -11.099 1.839 1.00 91.94 103 PHE A N 1
ATOM 843 C CA . PHE A 1 103 ? -8.836 -10.954 2.820 1.00 91.94 103 PHE A CA 1
ATOM 844 C C . PHE A 1 103 ? -8.996 -12.183 3.715 1.00 91.94 103 PHE A C 1
ATOM 846 O O . PHE A 1 103 ? -9.398 -12.056 4.866 1.00 91.94 103 PHE A O 1
ATOM 853 N N . ASN A 1 104 ? -8.685 -13.377 3.197 1.00 89.31 104 ASN A N 1
ATOM 854 C CA . ASN A 1 104 ? -8.910 -14.609 3.942 1.00 89.31 104 ASN A CA 1
ATOM 855 C C . ASN A 1 104 ? -7.978 -14.728 5.152 1.00 89.31 104 ASN A C 1
ATOM 857 O O . ASN A 1 104 ? -8.412 -14.601 6.285 1.00 89.31 104 ASN A O 1
ATOM 861 N N . ASN A 1 105 ? -6.700 -15.005 4.909 1.00 88.94 105 ASN A N 1
ATOM 862 C CA . ASN A 1 105 ? -5.712 -15.188 5.979 1.00 88.94 105 ASN A CA 1
ATOM 863 C C . ASN A 1 105 ? -4.327 -14.681 5.575 1.00 88.94 105 ASN A C 1
ATOM 865 O O . ASN A 1 105 ? -3.522 -14.360 6.441 1.00 88.94 105 ASN A O 1
ATOM 869 N N . ARG A 1 106 ? -4.030 -14.579 4.269 1.00 94.12 106 ARG A N 1
ATOM 870 C CA . ARG A 1 106 ? -2.663 -14.366 3.781 1.00 94.12 106 ARG A CA 1
ATOM 871 C C . ARG A 1 106 ? -2.052 -13.070 4.304 1.00 94.12 106 ARG A C 1
ATOM 873 O O . ARG A 1 106 ? -0.875 -13.086 4.638 1.00 94.12 106 ARG A O 1
ATOM 880 N N . VAL A 1 107 ? -2.822 -11.980 4.374 1.00 96.38 107 VAL A N 1
ATOM 881 C CA . VAL A 1 107 ? -2.345 -10.706 4.944 1.00 96.38 107 VAL A CA 1
ATOM 882 C C . VAL A 1 107 ? -2.025 -10.867 6.424 1.00 96.38 107 VAL A C 1
ATOM 884 O O . VAL A 1 107 ? -0.928 -10.525 6.844 1.00 96.38 107 VAL A O 1
ATOM 887 N N . ASN A 1 108 ? -2.945 -11.441 7.197 1.00 96.81 108 ASN A N 1
ATOM 888 C CA . ASN A 1 108 ? -2.776 -11.605 8.638 1.00 96.81 108 ASN A CA 1
ATOM 889 C C . ASN A 1 108 ? -1.621 -12.550 8.992 1.00 96.81 108 ASN A C 1
ATOM 891 O O . ASN A 1 108 ? -0.817 -12.233 9.862 1.00 96.81 108 ASN A O 1
ATOM 895 N N . ASP A 1 109 ? -1.507 -13.692 8.315 1.00 95.25 109 ASP A N 1
ATOM 896 C CA . ASP A 1 109 ? -0.440 -14.669 8.560 1.00 95.25 109 ASP A CA 1
ATOM 897 C C . ASP A 1 109 ? 0.933 -14.094 8.228 1.00 95.25 109 ASP A C 1
ATOM 899 O O . ASP A 1 109 ? 1.910 -14.312 8.943 1.00 95.25 109 ASP A O 1
ATOM 903 N N . ASP A 1 110 ? 1.014 -13.352 7.131 1.00 95.25 110 ASP A N 1
ATOM 904 C CA . ASP A 1 110 ? 2.237 -12.692 6.720 1.00 95.25 110 ASP A CA 1
ATOM 905 C C . ASP A 1 110 ? 2.589 -11.524 7.658 1.00 95.25 110 ASP A C 1
ATOM 907 O O . ASP A 1 110 ? 3.735 -11.435 8.090 1.00 95.25 110 ASP A O 1
ATOM 911 N N . PHE A 1 111 ? 1.614 -10.712 8.078 1.00 96.50 111 PHE A N 1
ATOM 912 C CA . PHE A 1 111 ? 1.798 -9.675 9.100 1.00 96.50 111 PHE A CA 1
ATOM 913 C C . PHE A 1 111 ? 2.355 -10.262 10.405 1.00 96.50 111 PHE A C 1
ATOM 915 O O . PHE A 1 111 ? 3.387 -9.803 10.894 1.00 96.50 111 PHE A O 1
ATOM 922 N N . ARG A 1 112 ? 1.756 -11.346 10.919 1.00 95.12 112 ARG A N 1
ATOM 923 C CA . ARG A 1 112 ? 2.253 -12.043 12.120 1.00 95.12 112 ARG A CA 1
ATOM 924 C C . ARG A 1 112 ? 3.699 -12.501 11.964 1.00 95.12 112 ARG A C 1
ATOM 926 O O . ARG A 1 112 ? 4.482 -12.340 12.890 1.00 95.12 112 ARG A O 1
ATOM 933 N N . LYS A 1 113 ? 4.089 -13.028 10.799 1.00 93.25 113 LYS A N 1
ATOM 934 C CA . LYS A 1 113 ? 5.481 -13.446 10.550 1.00 93.25 113 LYS A CA 1
ATOM 935 C C . LYS A 1 113 ? 6.468 -12.283 10.647 1.00 93.25 113 LYS A C 1
ATOM 937 O O . LYS A 1 113 ? 7.554 -12.475 11.185 1.00 93.25 113 LYS A O 1
ATOM 942 N N . TYR A 1 114 ? 6.107 -11.094 10.160 1.00 91.88 114 TYR A N 1
ATOM 943 C CA . TYR A 1 114 ? 6.974 -9.914 10.263 1.00 91.88 114 TYR A CA 1
ATOM 944 C C . TYR A 1 114 ? 7.136 -9.419 11.702 1.00 91.88 114 TYR A C 1
ATOM 946 O O . TYR A 1 114 ? 8.213 -8.936 12.054 1.00 91.88 114 TYR A O 1
ATOM 954 N N . PHE A 1 115 ? 6.099 -9.563 12.531 1.00 93.81 115 PHE A N 1
ATOM 955 C CA . PHE A 1 115 ? 6.066 -8.973 13.870 1.00 93.81 115 PHE A CA 1
ATOM 956 C C . PHE A 1 115 ? 6.045 -9.983 15.025 1.00 93.81 115 PHE A C 1
ATOM 958 O O . PHE A 1 115 ? 5.876 -9.586 16.174 1.00 93.81 115 PHE A O 1
ATOM 965 N N . ALA A 1 116 ? 6.304 -11.267 14.760 1.00 88.50 116 ALA A N 1
ATOM 966 C CA . ALA A 1 116 ? 6.260 -12.341 15.760 1.00 88.50 116 ALA A CA 1
ATOM 967 C C . ALA A 1 116 ? 7.113 -12.051 17.008 1.00 88.50 116 ALA A C 1
ATOM 969 O O . ALA A 1 116 ? 6.707 -12.345 18.127 1.00 88.50 116 ALA A O 1
ATOM 970 N N . ARG A 1 117 ? 8.278 -11.415 16.828 1.00 88.56 117 ARG A N 1
ATOM 971 C CA . ARG A 1 117 ? 9.197 -11.061 17.924 1.00 88.56 117 ARG A CA 1
ATOM 972 C C . ARG A 1 117 ? 8.675 -9.976 18.873 1.00 88.56 117 ARG A C 1
ATOM 974 O O . ARG A 1 117 ? 9.242 -9.803 19.942 1.00 88.56 117 ARG A O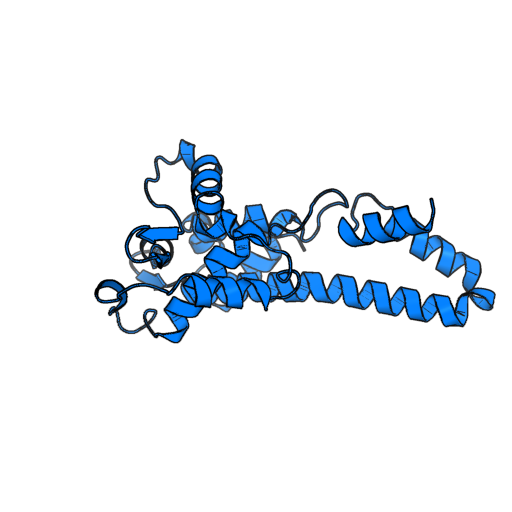 1
ATOM 981 N N . TYR A 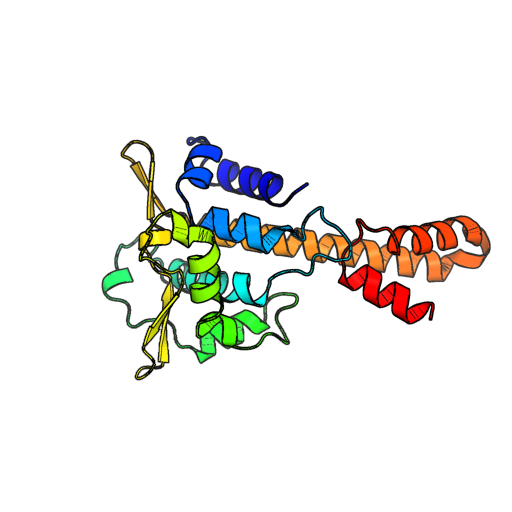1 118 ? 7.644 -9.237 18.471 1.00 84.56 118 TYR A N 1
ATOM 982 C CA . TYR A 1 118 ? 7.067 -8.139 19.250 1.00 84.56 118 TYR A CA 1
ATOM 983 C C . TYR A 1 118 ? 5.854 -8.573 20.077 1.00 84.56 118 TYR A C 1
ATOM 985 O O . TYR A 1 118 ? 5.257 -7.744 20.754 1.00 84.56 118 TYR A O 1
ATOM 993 N N . ASN A 1 119 ? 5.490 -9.861 20.026 1.00 80.06 119 ASN A N 1
ATOM 994 C CA . ASN A 1 119 ? 4.379 -10.441 20.781 1.00 80.06 119 ASN A CA 1
ATOM 995 C C . ASN A 1 119 ? 3.039 -9.699 20.583 1.00 80.06 119 ASN A C 1
ATOM 997 O O . ASN A 1 119 ? 2.215 -9.615 21.493 1.00 80.06 119 ASN A O 1
ATOM 1001 N N . ILE A 1 120 ? 2.835 -9.142 19.384 1.00 81.56 120 ILE A N 1
ATOM 1002 C CA . ILE A 1 120 ? 1.601 -8.460 19.000 1.00 81.56 120 ILE A CA 1
ATOM 1003 C C . ILE A 1 120 ? 0.511 -9.478 18.653 1.00 81.56 120 ILE A C 1
ATOM 1005 O O . ILE A 1 120 ? 0.721 -10.382 17.843 1.00 81.56 120 ILE A O 1
ATOM 1009 N N . ASN A 1 121 ? -0.666 -9.306 19.256 1.00 84.81 121 ASN A N 1
ATOM 1010 C CA . ASN A 1 121 ? -1.837 -10.145 18.990 1.00 84.81 121 ASN A CA 1
ATOM 1011 C C . ASN A 1 121 ? -2.739 -9.567 17.889 1.00 84.81 121 ASN A C 1
ATOM 1013 O O . ASN A 1 121 ? -3.465 -10.316 17.231 1.00 84.81 121 ASN A O 1
ATOM 1017 N N . ASP A 1 122 ? -2.684 -8.251 17.674 1.00 92.75 122 ASP A N 1
ATOM 1018 C CA . ASP A 1 122 ? -3.454 -7.569 16.642 1.00 92.75 122 ASP A CA 1
ATOM 1019 C C . ASP A 1 122 ? -3.027 -7.991 15.231 1.00 92.75 122 ASP A C 1
ATOM 1021 O O . ASP A 1 122 ? -1.846 -8.145 14.912 1.00 92.75 122 ASP A O 1
ATOM 1025 N N . VAL A 1 123 ? -4.021 -8.138 14.356 1.00 96.12 123 VAL A N 1
ATOM 1026 C CA . VAL A 1 123 ? -3.832 -8.341 12.917 1.00 96.12 123 VAL A CA 1
ATOM 1027 C C . VAL A 1 123 ? -4.608 -7.305 12.113 1.00 96.12 123 VAL A C 1
ATOM 1029 O O . VAL A 1 123 ? -5.619 -6.819 12.616 1.00 96.12 123 VAL A O 1
ATOM 1032 N N . PRO A 1 124 ? -4.187 -6.979 10.874 1.00 97.56 124 PRO A N 1
ATOM 1033 C CA . PRO A 1 124 ? -4.828 -5.935 10.079 1.00 97.56 124 PRO A CA 1
ATOM 1034 C C . PRO A 1 124 ? -6.302 -6.201 9.782 1.00 97.56 124 PRO A C 1
ATOM 1036 O O . PRO A 1 124 ? -7.106 -5.282 9.877 1.00 97.56 124 PRO A O 1
ATOM 1039 N N . ILE A 1 125 ? -6.670 -7.433 9.423 1.00 98.00 125 ILE A N 1
ATOM 1040 C CA . ILE A 1 125 ? -8.015 -7.747 8.929 1.00 98.00 125 ILE A CA 1
ATOM 1041 C C . ILE A 1 125 ? -8.746 -8.632 9.933 1.00 98.00 125 ILE A C 1
ATOM 1043 O O . ILE A 1 125 ? -8.304 -9.740 10.233 1.00 98.00 125 ILE A O 1
ATOM 1047 N N . ILE A 1 126 ? -9.902 -8.184 10.404 1.00 97.00 126 ILE A N 1
ATOM 1048 C CA . ILE A 1 126 ? -10.835 -8.991 11.194 1.00 97.00 126 ILE A CA 1
ATOM 1049 C C . ILE A 1 126 ? -11.955 -9.443 10.255 1.00 97.00 126 ILE A C 1
ATOM 1051 O O . ILE A 1 126 ? -12.402 -8.681 9.399 1.00 97.00 126 ILE A O 1
ATOM 1055 N N . ARG A 1 127 ? -12.400 -10.696 10.383 1.00 94.69 127 ARG A N 1
ATOM 1056 C CA . ARG A 1 127 ? -13.454 -11.259 9.532 1.00 94.69 127 ARG A CA 1
ATOM 1057 C C . ARG A 1 127 ? -14.413 -12.129 10.326 1.00 94.69 127 ARG A C 1
ATOM 1059 O O . ARG A 1 127 ? -13.989 -12.860 11.219 1.00 94.69 127 ARG A O 1
ATOM 1066 N N . ASN A 1 128 ? -15.673 -12.114 9.918 1.00 93.75 128 ASN A N 1
ATOM 1067 C CA . ASN A 1 128 ? -16.687 -13.063 10.344 1.00 93.75 128 ASN A CA 1
ATOM 1068 C C . ASN A 1 128 ? -17.089 -13.917 9.132 1.00 93.75 128 ASN A C 1
ATOM 1070 O O . ASN A 1 128 ? -17.565 -13.396 8.122 1.00 93.75 128 ASN A O 1
ATOM 1074 N N . LEU A 1 129 ? -16.849 -15.229 9.220 1.00 88.81 129 LEU A N 1
ATOM 1075 C CA . LEU A 1 129 ? -17.106 -16.167 8.124 1.00 88.81 129 LEU A CA 1
ATOM 1076 C C . LEU A 1 129 ? -18.595 -16.478 7.937 1.00 88.81 129 LEU A C 1
ATOM 1078 O O . LEU A 1 129 ? -18.999 -16.774 6.816 1.00 88.81 129 LEU A O 1
ATOM 1082 N N . GLU A 1 130 ? -19.392 -16.390 9.000 1.00 91.00 130 GLU A N 1
ATOM 1083 C CA . GLU A 1 130 ? -20.833 -16.654 8.964 1.00 91.00 130 GLU A CA 1
ATOM 1084 C C . GLU A 1 130 ? -21.575 -15.499 8.291 1.00 91.00 130 GLU A C 1
ATOM 1086 O O . GLU A 1 130 ? -22.372 -15.713 7.382 1.00 91.00 130 GLU A O 1
ATOM 1091 N N . THR A 1 131 ? -21.262 -14.259 8.677 1.00 91.81 131 THR A N 1
ATOM 1092 C CA . THR A 1 131 ? -21.915 -13.056 8.129 1.00 91.81 131 THR A CA 1
ATOM 1093 C C . THR A 1 131 ? -21.216 -12.491 6.889 1.00 91.81 131 THR A C 1
ATOM 1095 O O . THR A 1 131 ? -21.719 -11.556 6.262 1.00 91.81 131 THR A O 1
ATOM 1098 N N . GLN A 1 132 ? -20.054 -13.044 6.518 1.00 92.25 132 GLN A N 1
ATOM 1099 C CA . GLN A 1 132 ? -19.186 -12.558 5.436 1.00 92.25 132 GLN A CA 1
ATOM 1100 C C . GLN A 1 132 ? -18.844 -11.065 5.561 1.00 92.25 132 GLN A C 1
ATOM 1102 O O . GLN A 1 132 ? -18.786 -10.329 4.569 1.00 92.25 132 GLN A O 1
ATOM 1107 N N . ARG A 1 133 ? -18.630 -10.620 6.800 1.00 96.31 133 ARG A N 1
ATOM 1108 C CA . ARG A 1 133 ? -18.295 -9.237 7.148 1.00 96.31 133 ARG A CA 1
ATOM 1109 C C . ARG A 1 133 ? -16.822 -9.096 7.500 1.00 96.31 133 ARG A C 1
ATOM 1111 O O . ARG A 1 133 ? -16.215 -10.023 8.044 1.00 96.31 133 ARG A O 1
ATOM 1118 N N . TYR A 1 134 ? -16.253 -7.947 7.152 1.00 98.00 134 TYR A N 1
ATOM 1119 C CA . TYR A 1 134 ? -14.828 -7.661 7.287 1.00 98.00 134 TYR A CA 1
ATOM 1120 C C . TYR A 1 134 ? -14.599 -6.285 7.905 1.00 98.00 134 TYR A C 1
ATOM 1122 O O . TYR A 1 134 ? -15.338 -5.342 7.648 1.00 98.00 134 TYR A O 1
ATOM 1130 N N . TRP A 1 135 ? -13.535 -6.165 8.685 1.00 98.19 135 TRP A N 1
ATOM 1131 C CA . TRP A 1 135 ? -13.146 -4.938 9.368 1.00 98.19 135 TRP A CA 1
ATOM 1132 C C . TRP A 1 135 ? -11.639 -4.757 9.238 1.00 98.19 135 TRP A C 1
ATOM 1134 O O . TRP A 1 135 ? -10.878 -5.727 9.311 1.00 98.19 135 TRP A O 1
ATOM 1144 N N . ILE A 1 136 ? -11.198 -3.512 9.089 1.00 98.38 136 ILE A N 1
ATOM 1145 C CA . ILE A 1 136 ? -9.828 -3.151 9.452 1.00 98.38 136 ILE A CA 1
ATOM 1146 C C . ILE A 1 136 ? -9.738 -3.095 10.982 1.00 98.38 136 ILE A C 1
ATOM 1148 O O . ILE A 1 136 ? -10.654 -2.606 11.645 1.00 98.38 136 ILE A O 1
ATOM 1152 N N . ASN A 1 137 ? -8.665 -3.611 11.568 1.00 97.56 137 ASN A N 1
ATOM 1153 C CA . ASN A 1 137 ? -8.452 -3.501 13.005 1.00 97.56 137 ASN A CA 1
ATOM 1154 C C . ASN A 1 137 ? -8.067 -2.062 13.378 1.00 97.56 137 ASN A C 1
ATOM 1156 O O . ASN A 1 137 ? -6.970 -1.600 13.063 1.00 97.56 137 ASN A O 1
ATOM 1160 N N . GLU A 1 138 ? -8.971 -1.365 14.065 1.00 96.69 138 GLU A N 1
ATOM 1161 C CA . GLU A 1 138 ? -8.797 0.037 14.456 1.00 96.69 138 GLU A CA 1
ATOM 1162 C C . GLU A 1 138 ? -7.638 0.241 15.446 1.00 96.69 138 GLU A C 1
ATOM 1164 O O . GLU A 1 138 ? -6.997 1.291 15.414 1.00 96.69 138 GLU A O 1
ATOM 1169 N N . ASN A 1 139 ? -7.261 -0.786 16.222 1.00 95.81 139 ASN A N 1
ATOM 1170 C CA . ASN A 1 139 ? -6.078 -0.745 17.094 1.00 95.81 139 ASN A CA 1
ATOM 1171 C C . ASN A 1 139 ? -4.770 -0.532 16.313 1.00 95.81 139 ASN A C 1
ATOM 1173 O O . ASN A 1 139 ? -3.774 -0.101 16.881 1.00 95.81 139 ASN A O 1
ATOM 1177 N N . LEU A 1 140 ? -4.756 -0.841 15.011 1.00 97.38 140 LEU A N 1
ATOM 1178 C CA . LEU A 1 140 ? -3.613 -0.607 14.125 1.00 97.38 140 LEU A CA 1
ATOM 1179 C C . LEU A 1 140 ? -3.716 0.717 13.348 1.00 97.38 140 LEU A C 1
ATOM 1181 O O . LEU A 1 140 ? -2.785 1.060 12.616 1.00 97.38 140 LEU A O 1
ATOM 1185 N N . LEU A 1 141 ? -4.832 1.442 13.482 1.00 97.94 141 LEU A N 1
ATOM 1186 C CA . LEU A 1 141 ? -5.072 2.753 12.870 1.00 97.94 141 LEU A CA 1
ATOM 1187 C C . LEU A 1 141 ? -4.956 3.908 13.866 1.00 97.94 141 LEU A C 1
ATOM 1189 O O . LEU A 1 141 ? -4.669 5.029 13.450 1.00 97.94 141 LEU A O 1
ATOM 1193 N N . ILE A 1 142 ? -5.191 3.662 15.153 1.00 97.25 142 ILE A N 1
ATOM 1194 C CA . ILE A 1 142 ? -5.069 4.676 16.201 1.00 97.25 142 ILE A CA 1
ATOM 1195 C C . ILE A 1 142 ? -3.716 4.516 16.889 1.00 97.25 142 ILE A C 1
ATOM 1197 O O . ILE A 1 142 ? -3.428 3.466 17.456 1.00 97.25 142 ILE A O 1
ATOM 1201 N N . LEU A 1 143 ? -2.902 5.569 16.858 1.00 96.94 143 LEU A N 1
ATOM 1202 C CA . LEU A 1 143 ? -1.616 5.635 17.553 1.00 96.94 143 LEU A CA 1
ATOM 1203 C C . LEU A 1 143 ? -1.688 6.662 18.678 1.00 96.94 143 LEU A C 1
ATOM 1205 O O . LEU A 1 143 ? -2.414 7.648 18.561 1.00 96.94 143 LEU A O 1
ATOM 1209 N N . ASP A 1 144 ? -0.911 6.445 19.733 1.00 96.06 144 ASP A N 1
ATOM 1210 C CA . ASP A 1 144 ? -0.692 7.416 20.804 1.00 96.06 144 ASP A CA 1
ATOM 1211 C C . ASP A 1 144 ? 0.744 7.935 20.701 1.00 96.06 144 ASP A C 1
ATOM 1213 O O . ASP A 1 144 ? 1.689 7.232 21.056 1.00 96.06 144 ASP A O 1
ATOM 1217 N N . ILE A 1 145 ? 0.907 9.139 20.152 1.00 95.75 145 ILE A N 1
ATOM 1218 C CA . ILE A 1 145 ? 2.209 9.784 19.991 1.00 95.75 145 ILE A CA 1
ATOM 1219 C C . ILE A 1 145 ? 2.327 10.878 21.044 1.00 95.75 145 ILE A C 1
ATOM 1221 O O . ILE A 1 145 ? 1.616 11.876 20.980 1.00 95.75 145 ILE A O 1
ATOM 1225 N N . ASP A 1 146 ? 3.228 10.698 22.010 1.00 92.50 146 ASP A N 1
ATOM 1226 C CA . ASP A 1 146 ? 3.505 11.681 23.066 1.00 92.50 146 ASP A CA 1
ATOM 1227 C C . ASP A 1 146 ? 2.235 12.135 23.837 1.00 92.50 146 ASP A C 1
ATOM 1229 O O . ASP A 1 146 ? 2.118 13.286 24.257 1.00 92.50 146 ASP A O 1
ATOM 1233 N N . GLY A 1 147 ? 1.266 11.229 24.035 1.00 92.06 147 GLY A N 1
ATOM 1234 C CA . GLY A 1 147 ? -0.009 11.499 24.714 1.00 92.06 147 GLY A CA 1
ATOM 1235 C C . GLY A 1 147 ? -1.120 12.011 23.790 1.00 92.06 147 GLY A C 1
ATOM 1236 O O . GLY A 1 147 ? -2.246 12.244 24.244 1.00 92.06 147 GLY A O 1
ATOM 1237 N N . GLN A 1 148 ? -0.832 12.197 22.499 1.00 93.69 148 GLN A N 1
ATOM 1238 C CA . GLN A 1 148 ? -1.799 12.595 21.485 1.00 93.69 148 GLN A CA 1
ATOM 1239 C C . GLN A 1 148 ? -2.257 11.385 20.670 1.00 93.69 148 GLN A C 1
ATOM 1241 O O . GLN A 1 148 ? -1.486 10.765 19.936 1.00 93.69 148 GLN A O 1
ATOM 1246 N N . LYS A 1 149 ? -3.564 11.109 20.711 1.00 95.44 149 LYS A N 1
ATOM 1247 C CA . LYS A 1 149 ? -4.171 10.114 19.826 1.00 95.44 149 LYS A CA 1
ATOM 1248 C C . LYS A 1 149 ? -4.305 10.657 18.409 1.00 95.44 149 LYS A C 1
ATOM 1250 O O . LYS A 1 149 ? -4.983 11.662 18.191 1.00 95.44 149 LYS A O 1
ATOM 1255 N N . ILE A 1 150 ? -3.721 9.952 17.449 1.00 97.00 150 ILE A N 1
ATOM 1256 C CA . ILE A 1 150 ? -3.839 10.239 16.018 1.00 97.00 150 ILE A CA 1
ATOM 1257 C C . ILE A 1 150 ? -4.430 9.041 15.279 1.00 97.00 150 ILE A C 1
ATOM 1259 O O . ILE A 1 150 ? -4.231 7.894 15.673 1.00 97.00 150 ILE A O 1
ATOM 1263 N N . ASN A 1 151 ? -5.148 9.307 14.188 1.00 97.94 151 ASN A N 1
ATOM 1264 C CA . ASN A 1 151 ? -5.685 8.277 13.303 1.00 97.94 151 ASN A CA 1
ATOM 1265 C C . ASN A 1 151 ? -4.933 8.299 11.967 1.00 97.94 151 ASN A C 1
ATOM 1267 O O . ASN A 1 151 ? -4.989 9.288 11.236 1.00 97.94 151 ASN A O 1
ATOM 1271 N N . ILE A 1 152 ? -4.249 7.204 11.636 1.00 98.44 152 ILE A N 1
ATOM 1272 C CA . ILE A 1 152 ? -3.416 7.092 10.432 1.00 98.44 152 ILE A CA 1
ATOM 1273 C C . ILE A 1 152 ? -4.162 6.547 9.206 1.00 98.44 152 ILE A C 1
ATOM 1275 O O . ILE A 1 152 ? -3.532 6.319 8.175 1.00 98.44 152 ILE A O 1
ATOM 1279 N N . ALA A 1 153 ? -5.483 6.339 9.267 1.00 98.44 153 ALA A N 1
ATOM 1280 C CA . ALA A 1 153 ? -6.266 5.767 8.165 1.00 98.44 153 ALA A CA 1
ATOM 1281 C C . ALA A 1 153 ? -6.048 6.509 6.836 1.00 98.44 153 ALA A C 1
ATOM 1283 O O . ALA A 1 153 ? -5.742 5.892 5.816 1.00 98.44 153 ALA A O 1
ATOM 1284 N N . LYS A 1 154 ? -6.107 7.846 6.853 1.00 98.25 154 LYS A N 1
ATOM 1285 C CA . LYS A 1 154 ? -5.843 8.657 5.652 1.00 98.25 154 LYS A CA 1
ATOM 1286 C C . LYS A 1 154 ? -4.415 8.503 5.147 1.00 98.25 154 LYS A C 1
ATOM 1288 O O . LYS A 1 154 ? -4.215 8.386 3.945 1.00 98.25 154 LYS A O 1
ATOM 1293 N N . SER A 1 155 ? -3.438 8.411 6.043 1.00 98.50 155 SER A N 1
ATOM 1294 C CA . SER A 1 155 ? -2.049 8.186 5.645 1.00 98.50 155 SER A CA 1
ATOM 1295 C C . SER A 1 155 ? -1.830 6.828 5.005 1.00 98.50 155 SER A C 1
ATOM 1297 O O . SER A 1 155 ? -1.097 6.729 4.027 1.00 98.50 155 SER A O 1
ATOM 1299 N N . ILE A 1 156 ? -2.514 5.781 5.469 1.00 98.75 156 ILE A N 1
ATOM 1300 C CA . ILE A 1 156 ? -2.489 4.468 4.812 1.00 98.75 156 ILE A CA 1
ATOM 1301 C C . ILE A 1 156 ? -3.036 4.551 3.376 1.00 98.75 156 ILE A C 1
ATOM 1303 O O . ILE A 1 156 ? -2.455 3.945 2.463 1.00 98.75 156 ILE A O 1
ATOM 1307 N N . MET A 1 157 ? -4.105 5.326 3.152 1.00 98.75 157 MET A N 1
ATOM 1308 C CA . MET A 1 157 ? -4.629 5.589 1.805 1.00 98.75 157 MET A CA 1
ATOM 1309 C C . MET A 1 157 ? -3.615 6.358 0.953 1.00 98.75 157 MET A C 1
ATOM 1311 O O . MET A 1 157 ? -3.214 5.858 -0.098 1.00 98.75 157 MET A O 1
ATOM 1315 N N . ASN A 1 158 ? -3.112 7.493 1.448 1.00 98.75 158 ASN A N 1
ATOM 1316 C CA . ASN A 1 158 ? -2.150 8.346 0.744 1.00 98.75 158 ASN A CA 1
ATOM 1317 C C . ASN A 1 158 ? -0.857 7.594 0.381 1.00 98.75 158 ASN A C 1
ATOM 1319 O O . ASN A 1 158 ? -0.341 7.730 -0.729 1.00 98.75 158 ASN A O 1
ATOM 1323 N N . ILE A 1 159 ? -0.345 6.750 1.284 1.00 98.69 159 ILE A N 1
ATOM 1324 C CA . ILE A 1 159 ? 0.819 5.884 1.038 1.00 98.69 159 ILE A CA 1
ATOM 1325 C C . ILE A 1 159 ? 0.530 4.922 -0.118 1.00 98.69 159 ILE A C 1
ATOM 1327 O O . ILE A 1 159 ? 1.356 4.750 -1.020 1.00 98.69 159 ILE A O 1
ATOM 1331 N N . THR A 1 160 ? -0.641 4.285 -0.107 1.00 98.38 160 THR A N 1
ATOM 1332 C CA . THR A 1 160 ? -1.025 3.317 -1.141 1.00 98.38 160 THR A CA 1
ATOM 1333 C C . THR A 1 160 ? -1.228 3.993 -2.493 1.00 98.38 160 THR A C 1
ATOM 1335 O O . THR A 1 160 ? -0.754 3.484 -3.511 1.00 98.38 160 THR A O 1
ATOM 1338 N N . GLU A 1 161 ? -1.863 5.158 -2.516 1.00 98.19 161 GLU A N 1
ATOM 1339 C CA . GLU A 1 161 ? -2.073 5.955 -3.725 1.00 98.19 161 GLU A CA 1
ATOM 1340 C C . GLU A 1 161 ? -0.748 6.447 -4.306 1.00 98.19 161 GLU A C 1
ATOM 1342 O O . GLU A 1 161 ? -0.505 6.274 -5.503 1.00 98.19 161 GLU A O 1
ATOM 1347 N N . LYS A 1 162 ? 0.174 6.933 -3.463 1.00 97.75 162 LYS A N 1
ATOM 1348 C CA . LYS A 1 162 ? 1.520 7.312 -3.909 1.00 97.75 162 LYS A CA 1
ATOM 1349 C C . LYS A 1 162 ? 2.291 6.121 -4.468 1.00 97.75 162 LYS A C 1
ATOM 1351 O O . LYS A 1 162 ? 2.962 6.234 -5.495 1.00 97.75 162 LYS A O 1
ATOM 1356 N N . TYR A 1 163 ? 2.178 4.954 -3.837 1.00 96.38 163 TYR A N 1
ATOM 1357 C CA . TYR A 1 163 ? 2.767 3.724 -4.361 1.00 96.38 163 TYR A CA 1
ATOM 1358 C C . TYR A 1 163 ? 2.218 3.385 -5.755 1.00 96.38 163 TYR A C 1
ATOM 1360 O O . TYR A 1 163 ? 2.994 3.085 -6.666 1.00 96.38 163 TYR A O 1
ATOM 1368 N N . ILE A 1 164 ? 0.900 3.466 -5.950 1.00 94.62 164 ILE A N 1
ATOM 1369 C CA . ILE A 1 164 ? 0.249 3.243 -7.248 1.00 94.62 164 ILE A CA 1
ATOM 1370 C C . ILE A 1 164 ? 0.758 4.243 -8.292 1.00 94.62 164 ILE A C 1
ATOM 1372 O O . ILE A 1 164 ? 1.181 3.823 -9.372 1.00 94.62 164 ILE A O 1
ATOM 1376 N N . GLU A 1 165 ? 0.788 5.533 -7.956 1.00 94.50 165 GLU A N 1
ATOM 1377 C CA . GLU A 1 165 ? 1.285 6.616 -8.812 1.00 94.50 165 GLU A CA 1
ATOM 1378 C C . GLU A 1 165 ? 2.712 6.328 -9.300 1.00 94.50 165 GLU A C 1
ATOM 1380 O O . GLU A 1 165 ? 2.974 6.329 -10.505 1.00 94.50 165 GLU A O 1
ATOM 1385 N N . LEU A 1 166 ? 3.628 5.983 -8.388 1.00 92.81 166 LEU A N 1
ATOM 1386 C CA . LEU A 1 166 ? 5.020 5.662 -8.720 1.00 92.81 166 LEU A CA 1
ATOM 1387 C C . LEU A 1 166 ? 5.128 4.453 -9.662 1.00 92.81 166 LEU A C 1
ATOM 1389 O O . LEU A 1 166 ? 5.966 4.431 -10.570 1.00 92.81 166 LEU A O 1
ATOM 1393 N N . LYS A 1 167 ? 4.285 3.432 -9.468 1.00 90.19 167 LYS A N 1
ATOM 1394 C CA . LYS A 1 167 ? 4.286 2.225 -10.310 1.00 90.19 167 LYS A CA 1
ATOM 1395 C C . LYS A 1 167 ? 3.706 2.500 -11.695 1.00 90.19 167 LYS A C 1
ATOM 1397 O O . LYS A 1 167 ? 4.271 2.015 -12.674 1.00 90.19 167 LYS A O 1
ATOM 1402 N N . ILE A 1 168 ? 2.638 3.288 -11.796 1.00 89.81 168 ILE A N 1
ATOM 1403 C CA . ILE A 1 168 ? 2.060 3.715 -13.079 1.00 89.81 168 ILE A CA 1
ATOM 1404 C C . ILE A 1 168 ? 3.036 4.623 -13.829 1.00 89.81 168 ILE A C 1
ATOM 1406 O O . ILE A 1 168 ? 3.276 4.411 -15.016 1.00 89.81 168 ILE A O 1
ATOM 1410 N N . GLY A 1 169 ? 3.656 5.585 -13.142 1.00 89.00 169 GLY A N 1
ATOM 1411 C CA . GLY A 1 169 ? 4.624 6.509 -13.731 1.00 89.00 169 GLY A CA 1
ATOM 1412 C C . GLY A 1 169 ? 5.781 5.783 -14.417 1.00 89.00 169 GLY A C 1
ATOM 1413 O O . GLY A 1 169 ? 6.096 6.078 -15.569 1.00 89.00 169 GLY A O 1
ATOM 1414 N N . LYS A 1 170 ? 6.357 4.762 -13.766 1.00 86.25 170 LYS A N 1
ATOM 1415 C CA . LYS A 1 170 ? 7.404 3.920 -14.373 1.00 86.25 170 LYS A CA 1
ATOM 1416 C C . LYS A 1 170 ? 6.935 3.220 -15.653 1.00 86.25 170 LYS A C 1
ATOM 1418 O O . LYS A 1 170 ? 7.658 3.227 -16.646 1.00 86.25 170 LYS A O 1
ATOM 1423 N N . PHE A 1 171 ? 5.730 2.652 -15.643 1.00 87.38 171 PHE A N 1
ATOM 1424 C CA . PHE A 1 171 ? 5.149 1.986 -16.812 1.00 87.38 171 PHE A CA 1
ATOM 1425 C C . PHE A 1 171 ? 4.878 2.954 -17.963 1.00 87.38 171 PHE A C 1
ATOM 1427 O O . PHE A 1 171 ? 5.246 2.675 -19.101 1.00 87.38 171 PHE A O 1
ATOM 1434 N N . ASN A 1 172 ? 4.296 4.116 -17.673 1.00 89.69 172 ASN A N 1
ATOM 1435 C CA . ASN A 1 172 ? 4.017 5.134 -18.681 1.00 89.69 172 ASN A CA 1
ATOM 1436 C C . ASN A 1 172 ? 5.303 5.664 -19.321 1.00 89.69 172 ASN A C 1
ATOM 1438 O O . ASN A 1 172 ? 5.353 5.836 -20.536 1.00 89.69 172 ASN A O 1
ATOM 1442 N N . THR A 1 173 ? 6.355 5.887 -18.530 1.00 89.50 173 THR A N 1
ATOM 1443 C CA . THR A 1 173 ? 7.673 6.274 -19.052 1.00 89.50 173 THR A CA 1
ATOM 1444 C C . THR A 1 173 ? 8.255 5.190 -19.956 1.00 89.50 173 THR A C 1
ATOM 1446 O O . THR A 1 173 ? 8.730 5.500 -21.047 1.00 89.50 173 THR A O 1
ATOM 1449 N N . PHE A 1 174 ? 8.163 3.919 -19.557 1.00 90.38 174 PHE A N 1
ATOM 1450 C CA . PHE A 1 174 ? 8.587 2.798 -20.395 1.00 90.38 174 PHE A CA 1
ATOM 1451 C C . PHE A 1 174 ? 7.831 2.763 -21.734 1.00 90.38 174 PHE A C 1
ATOM 1453 O O . PHE A 1 174 ? 8.468 2.765 -22.785 1.00 90.38 174 PHE A O 1
ATOM 1460 N N . PHE A 1 175 ? 6.496 2.843 -21.721 1.00 90.00 175 PHE A N 1
ATOM 1461 C CA . PHE A 1 175 ? 5.689 2.855 -22.947 1.00 90.00 175 PHE A CA 1
ATOM 1462 C C . PHE A 1 175 ? 5.974 4.057 -23.851 1.00 90.00 175 PHE A C 1
ATOM 1464 O O . PHE A 1 175 ? 6.052 3.903 -25.071 1.00 90.00 175 PHE A O 1
ATOM 1471 N N . LYS A 1 176 ? 6.158 5.252 -23.276 1.00 92.56 176 LYS A N 1
ATOM 1472 C CA . LYS A 1 176 ? 6.551 6.446 -24.038 1.00 92.56 176 LYS A CA 1
ATOM 1473 C C . LYS A 1 176 ? 7.879 6.226 -24.760 1.00 92.56 176 LYS A C 1
ATOM 1475 O O . LYS A 1 176 ? 7.968 6.529 -25.947 1.00 92.56 176 LYS A O 1
ATOM 1480 N N . ASN A 1 177 ? 8.867 5.641 -24.084 1.00 92.19 177 ASN A N 1
ATOM 1481 C CA . ASN A 1 177 ? 10.161 5.326 -24.690 1.00 92.19 177 ASN A CA 1
ATOM 1482 C C . ASN A 1 177 ? 10.039 4.256 -25.785 1.00 92.19 177 ASN A C 1
ATOM 1484 O O . ASN A 1 177 ? 10.611 4.427 -26.859 1.00 92.19 177 ASN A O 1
ATOM 1488 N N . CYS A 1 178 ? 9.240 3.204 -25.573 1.00 91.81 178 CYS A N 1
ATOM 1489 C CA . CYS A 1 178 ? 8.952 2.213 -26.615 1.00 91.81 178 CYS A CA 1
ATOM 1490 C C . CYS A 1 178 ? 8.347 2.861 -27.868 1.00 91.81 178 CYS A C 1
ATOM 1492 O O . CYS A 1 178 ? 8.811 2.600 -28.975 1.00 91.81 178 CYS A O 1
ATOM 1494 N N . ASN A 1 179 ? 7.349 3.736 -27.708 1.00 93.00 179 ASN A N 1
ATOM 1495 C CA . ASN A 1 179 ? 6.728 4.444 -28.830 1.00 93.00 179 ASN A CA 1
ATOM 1496 C C . ASN A 1 179 ? 7.700 5.402 -29.526 1.00 93.00 179 ASN A C 1
ATOM 1498 O O . ASN A 1 179 ? 7.711 5.475 -30.754 1.00 93.00 179 ASN A O 1
ATOM 1502 N N . TYR A 1 180 ? 8.533 6.111 -28.760 1.00 93.75 180 TYR A N 1
ATOM 1503 C CA . TYR A 1 180 ? 9.569 6.974 -29.318 1.00 93.75 180 TYR A CA 1
ATOM 1504 C C . TYR A 1 180 ? 10.527 6.177 -30.211 1.00 93.75 180 TYR A C 1
ATOM 1506 O O . TYR A 1 180 ? 10.709 6.533 -31.375 1.00 93.75 180 TYR A O 1
ATOM 1514 N N . PHE A 1 181 ? 11.082 5.067 -29.716 1.00 93.31 181 PHE A N 1
ATOM 1515 C CA . PHE A 1 181 ? 12.026 4.269 -30.499 1.00 93.31 181 PHE A CA 1
ATOM 1516 C C . PHE A 1 181 ? 11.361 3.525 -31.653 1.00 93.31 181 PHE A C 1
ATOM 1518 O O . PHE A 1 181 ? 11.939 3.493 -32.734 1.00 93.31 181 PHE A O 1
ATOM 1525 N N . LYS A 1 182 ? 10.125 3.035 -31.502 1.00 90.88 182 LYS A N 1
ATOM 1526 C CA . LYS A 1 182 ? 9.352 2.453 -32.614 1.00 90.88 182 LYS A CA 1
ATOM 1527 C C . LYS A 1 182 ? 9.319 3.378 -33.837 1.00 90.88 182 LYS A C 1
ATOM 1529 O O . LYS A 1 182 ? 9.452 2.903 -34.959 1.00 90.88 182 LYS A O 1
ATOM 1534 N N . ASN A 1 183 ? 9.174 4.684 -33.618 1.00 93.12 183 ASN A N 1
ATOM 1535 C CA . ASN A 1 183 ? 9.048 5.667 -34.696 1.00 93.12 183 ASN A CA 1
ATOM 1536 C C . ASN A 1 183 ? 10.391 6.240 -35.183 1.00 93.12 183 ASN A C 1
ATOM 1538 O O . ASN A 1 183 ? 10.420 6.881 -36.227 1.00 93.12 183 ASN A O 1
ATOM 1542 N N . ASN A 1 184 ? 11.490 6.042 -34.445 1.00 92.25 184 ASN A N 1
ATOM 1543 C CA . ASN A 1 184 ? 12.775 6.708 -34.712 1.00 92.25 184 ASN A CA 1
ATOM 1544 C C . ASN A 1 184 ? 13.979 5.749 -34.791 1.00 92.25 184 ASN A C 1
ATOM 1546 O O . ASN A 1 184 ? 15.110 6.210 -34.923 1.00 92.25 184 ASN A O 1
ATOM 1550 N N . TYR A 1 185 ? 13.784 4.427 -34.708 1.00 86.81 185 TYR A N 1
ATOM 1551 C CA . TYR A 1 185 ? 14.900 3.482 -34.547 1.00 86.81 185 TYR A CA 1
ATOM 1552 C C . TYR A 1 185 ? 15.930 3.532 -35.686 1.00 86.81 185 TYR A C 1
ATOM 1554 O O . TYR A 1 185 ? 17.113 3.367 -35.414 1.00 86.81 185 TYR A O 1
ATOM 1562 N N . LEU A 1 186 ? 15.520 3.815 -36.931 1.00 88.94 186 LEU A N 1
ATOM 1563 C CA . LEU A 1 186 ? 16.435 3.874 -38.081 1.00 88.94 186 LEU A CA 1
ATOM 1564 C C . LEU A 1 186 ? 17.492 4.980 -37.951 1.00 88.94 186 LEU A C 1
ATOM 1566 O O . LEU A 1 186 ? 18.621 4.803 -38.393 1.00 88.94 186 LEU A O 1
ATOM 1570 N N . SER A 1 187 ? 17.147 6.115 -37.337 1.00 91.62 187 SER A N 1
ATOM 1571 C CA . SER A 1 187 ? 18.080 7.228 -37.110 1.00 91.62 187 SER A CA 1
ATOM 1572 C C . SER A 1 187 ? 18.705 7.213 -35.711 1.00 91.62 187 SER A C 1
ATOM 1574 O O . SER A 1 187 ? 19.675 7.930 -35.465 1.00 91.62 187 SER A O 1
ATOM 1576 N N . LYS A 1 188 ? 18.168 6.396 -34.794 1.00 92.25 188 LYS A N 1
ATOM 1577 C CA . LYS A 1 188 ? 18.520 6.340 -33.365 1.00 92.25 188 LYS A CA 1
ATOM 1578 C C . LYS A 1 188 ? 18.870 4.930 -32.878 1.00 92.25 188 LYS A C 1
ATOM 1580 O O . LYS A 1 188 ? 18.660 4.606 -31.712 1.00 92.25 188 LYS A O 1
ATOM 1585 N N . GLU A 1 189 ? 19.425 4.091 -33.749 1.00 92.25 189 GLU A N 1
ATOM 1586 C CA . GLU A 1 189 ? 19.634 2.657 -33.496 1.00 92.25 189 GLU A CA 1
ATOM 1587 C C . GLU A 1 189 ? 20.410 2.376 -32.198 1.00 92.25 189 GLU A C 1
ATOM 1589 O O . GLU A 1 189 ? 19.950 1.613 -31.349 1.00 92.25 189 GLU A O 1
ATOM 1594 N N . LYS A 1 190 ? 21.554 3.044 -31.993 1.00 93.56 190 LYS A N 1
ATOM 1595 C CA . LYS A 1 190 ? 22.372 2.869 -30.779 1.00 93.56 190 LYS A CA 1
ATOM 1596 C C . LYS A 1 190 ? 21.599 3.217 -29.504 1.00 93.56 190 LYS A C 1
ATOM 1598 O O . LYS A 1 190 ? 21.659 2.475 -28.529 1.00 93.56 190 LYS A O 1
ATOM 1603 N N . GLU A 1 191 ? 20.842 4.313 -29.527 1.00 93.75 191 GLU A N 1
ATOM 1604 C CA . GLU A 1 191 ? 20.028 4.755 -28.389 1.00 93.75 191 GLU A CA 1
ATOM 1605 C C . GLU A 1 191 ? 18.891 3.761 -28.096 1.00 93.75 191 GLU A C 1
ATOM 1607 O O . GLU A 1 191 ? 18.601 3.485 -26.930 1.00 93.75 191 GLU A O 1
ATOM 1612 N N . ALA A 1 192 ? 18.289 3.174 -29.138 1.00 92.19 192 ALA A N 1
ATOM 1613 C CA . ALA A 1 192 ? 17.256 2.149 -29.002 1.00 92.19 192 ALA A CA 1
ATOM 1614 C C . ALA A 1 192 ? 17.811 0.857 -28.377 1.00 92.19 192 ALA A C 1
ATOM 1616 O O . ALA A 1 192 ? 17.210 0.310 -27.449 1.00 92.19 192 ALA A O 1
ATOM 1617 N N . ILE A 1 193 ? 18.983 0.398 -28.831 1.00 91.75 193 ILE A N 1
ATOM 1618 C CA . ILE A 1 193 ? 19.675 -0.769 -28.262 1.00 91.75 193 ILE A CA 1
ATOM 1619 C C . ILE A 1 193 ? 20.020 -0.519 -26.790 1.00 91.75 193 ILE A C 1
ATOM 1621 O O . ILE A 1 193 ? 19.751 -1.369 -25.939 1.00 91.75 193 ILE A O 1
ATOM 1625 N N . ASP A 1 194 ? 20.573 0.649 -26.465 1.00 93.00 194 ASP A N 1
ATOM 1626 C CA . ASP A 1 194 ? 20.926 0.994 -25.086 1.00 93.00 194 ASP A CA 1
ATOM 1627 C C . ASP A 1 194 ? 19.694 1.110 -24.185 1.00 93.00 194 ASP A C 1
ATOM 1629 O O . ASP A 1 194 ? 19.735 0.693 -23.026 1.00 93.00 194 ASP A O 1
ATOM 1633 N N . PHE A 1 195 ? 18.576 1.624 -24.700 1.00 92.75 195 PHE A N 1
ATOM 1634 C CA . PHE A 1 195 ? 17.307 1.626 -23.978 1.00 92.75 195 PHE A CA 1
ATOM 1635 C C . PHE A 1 195 ? 16.850 0.207 -23.627 1.00 92.75 195 PHE A C 1
ATOM 1637 O O . PHE A 1 195 ? 16.523 -0.035 -22.462 1.00 92.75 195 PHE A O 1
ATOM 1644 N N . ILE A 1 196 ? 16.866 -0.722 -24.592 1.00 91.62 196 ILE A N 1
ATOM 1645 C CA . ILE A 1 196 ? 16.485 -2.129 -24.382 1.00 91.62 196 ILE A CA 1
ATOM 1646 C C . ILE A 1 196 ? 17.421 -2.789 -23.368 1.00 91.62 196 ILE A C 1
ATOM 1648 O O . ILE A 1 196 ? 16.949 -3.391 -22.404 1.00 91.62 196 ILE A O 1
ATOM 1652 N N . ARG A 1 197 ? 18.741 -2.619 -23.523 1.00 91.50 197 ARG A N 1
ATOM 1653 C CA . ARG A 1 197 ? 19.745 -3.148 -22.583 1.00 91.50 197 ARG A CA 1
ATOM 1654 C C . ARG A 1 197 ? 19.495 -2.670 -21.161 1.00 91.50 197 ARG A C 1
ATOM 1656 O O . ARG A 1 197 ? 19.505 -3.482 -20.242 1.00 91.50 197 ARG A O 1
ATOM 1663 N N . LYS A 1 198 ? 19.190 -1.382 -20.978 1.00 91.12 198 LYS A N 1
ATOM 1664 C CA . LYS A 1 198 ? 18.853 -0.827 -19.660 1.00 91.12 198 LYS A CA 1
ATOM 1665 C C . LYS A 1 198 ? 17.640 -1.504 -19.029 1.00 91.12 198 LYS A C 1
ATOM 1667 O O . LYS A 1 198 ? 17.607 -1.588 -17.811 1.00 91.12 198 LYS A O 1
ATOM 1672 N N . GLN A 1 199 ? 16.677 -2.010 -19.808 1.00 91.00 199 GLN A N 1
ATOM 1673 C CA . GLN A 1 199 ? 15.516 -2.730 -19.261 1.00 91.00 199 GLN A CA 1
ATOM 1674 C C . GLN A 1 199 ? 15.850 -4.145 -18.769 1.00 91.00 199 GLN A C 1
ATOM 1676 O O . GLN A 1 199 ? 15.062 -4.740 -18.036 1.00 91.00 199 GLN A O 1
ATOM 1681 N N . LEU A 1 200 ? 17.018 -4.671 -19.138 1.00 88.81 200 LEU A N 1
ATOM 1682 C CA . LEU A 1 200 ? 17.543 -5.946 -18.654 1.00 88.81 200 LEU A CA 1
ATOM 1683 C C . LEU A 1 200 ? 18.431 -5.779 -17.415 1.00 88.81 200 LEU A C 1
ATOM 1685 O O . LEU A 1 200 ? 18.934 -6.768 -16.878 1.00 88.81 200 LEU A O 1
ATOM 1689 N N . ASN A 1 201 ? 18.631 -4.546 -16.939 1.00 86.88 201 ASN A N 1
ATOM 1690 C CA . ASN A 1 201 ? 19.427 -4.325 -15.747 1.00 86.88 201 ASN A CA 1
ATOM 1691 C C . ASN A 1 201 ? 18.749 -4.928 -14.506 1.00 86.88 201 ASN A C 1
ATOM 1693 O O . ASN A 1 201 ? 17.515 -4.965 -14.406 1.00 86.88 201 ASN A O 1
ATOM 1697 N N . PRO A 1 202 ? 19.547 -5.348 -13.507 1.00 79.69 202 PRO A N 1
ATOM 1698 C CA . PRO A 1 202 ? 19.010 -5.906 -12.285 1.00 79.69 202 PRO A CA 1
ATOM 1699 C C . PRO A 1 202 ? 18.100 -4.953 -11.529 1.00 79.69 202 PRO A C 1
ATOM 1701 O O . PRO A 1 202 ? 17.308 -5.458 -10.769 1.00 79.69 202 PRO A O 1
ATOM 1704 N N . ASP A 1 203 ? 18.181 -3.632 -11.672 1.00 78.19 203 ASP A N 1
ATOM 1705 C CA . ASP A 1 203 ? 17.439 -2.622 -10.898 1.00 78.19 203 ASP A CA 1
ATOM 1706 C C . ASP A 1 203 ? 16.062 -2.228 -11.491 1.00 78.19 203 ASP A C 1
ATOM 1708 O O . ASP A 1 203 ? 15.333 -1.425 -10.904 1.00 78.19 203 ASP A O 1
ATOM 1712 N N . VAL A 1 204 ? 15.684 -2.806 -12.635 1.00 83.94 204 VAL A N 1
ATOM 1713 C CA . VAL A 1 204 ? 14.445 -2.491 -13.377 1.00 83.94 204 VAL A CA 1
ATOM 1714 C C . VAL A 1 204 ? 13.204 -3.070 -12.692 1.00 83.94 204 VAL A C 1
ATOM 1716 O O . VAL A 1 204 ? 13.288 -3.974 -11.876 1.00 83.94 204 VAL A O 1
ATOM 1719 N N . ASP A 1 205 ? 12.009 -2.572 -13.016 1.00 85.75 205 ASP A N 1
ATOM 1720 C CA . ASP A 1 205 ? 10.764 -3.208 -12.575 1.00 85.75 205 ASP A CA 1
ATOM 1721 C C . ASP A 1 205 ? 10.652 -4.649 -13.100 1.00 85.75 205 ASP A C 1
ATOM 1723 O O . ASP A 1 205 ? 10.798 -4.885 -14.298 1.00 85.75 205 ASP A O 1
ATOM 1727 N N . ALA A 1 206 ? 10.319 -5.600 -12.223 1.00 84.75 206 ALA A N 1
ATOM 1728 C CA . ALA A 1 206 ? 10.225 -7.018 -12.575 1.00 84.75 206 ALA A CA 1
ATOM 1729 C C . ALA A 1 206 ? 9.326 -7.300 -13.786 1.00 84.75 206 ALA A C 1
ATOM 1731 O O . ALA A 1 206 ? 9.664 -8.120 -14.631 1.00 84.75 206 ALA A O 1
ATOM 1732 N N . ARG A 1 207 ? 8.203 -6.588 -13.910 1.00 84.94 207 ARG A N 1
ATOM 1733 C CA . ARG A 1 207 ? 7.272 -6.802 -15.022 1.00 84.94 207 ARG A CA 1
ATOM 1734 C C . ARG A 1 207 ? 7.806 -6.239 -16.336 1.00 84.94 207 ARG A C 1
ATOM 1736 O O . ARG A 1 207 ? 7.583 -6.841 -17.376 1.00 84.94 207 ARG A O 1
ATOM 1743 N N . ILE A 1 208 ? 8.499 -5.098 -16.294 1.00 88.25 208 ILE A N 1
ATOM 1744 C CA . ILE A 1 208 ? 9.146 -4.526 -17.485 1.00 88.25 208 ILE A CA 1
ATOM 1745 C C . ILE A 1 208 ? 10.256 -5.468 -17.954 1.00 88.25 208 ILE A C 1
ATOM 1747 O O . ILE A 1 208 ? 10.309 -5.795 -19.136 1.00 88.25 208 ILE A O 1
ATOM 1751 N N . PHE A 1 209 ? 11.086 -5.947 -17.024 1.00 89.12 209 PHE A N 1
ATOM 1752 C CA . PHE A 1 209 ? 12.122 -6.934 -17.315 1.00 89.12 209 PHE A CA 1
ATOM 1753 C C . PHE A 1 209 ? 11.528 -8.193 -17.958 1.00 89.12 209 PHE A C 1
ATOM 1755 O O . PHE A 1 209 ? 11.991 -8.608 -19.014 1.00 89.12 209 PHE A O 1
ATOM 1762 N N . GLU A 1 210 ? 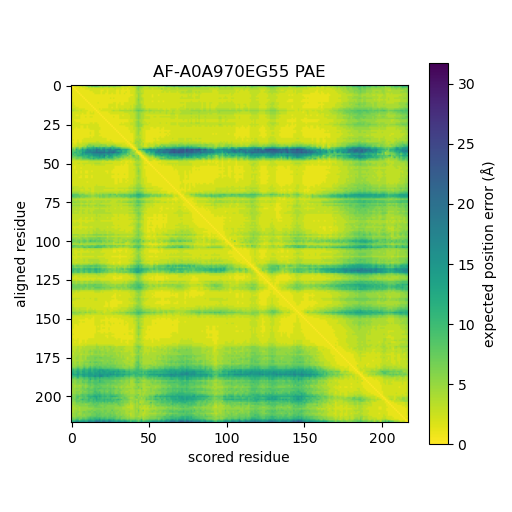10.474 -8.767 -17.366 1.00 88.00 210 GLU A N 1
ATOM 1763 C CA . GLU A 1 210 ? 9.786 -9.951 -17.897 1.00 88.00 210 GLU A CA 1
ATOM 1764 C C . GLU A 1 210 ? 9.279 -9.721 -19.328 1.00 88.00 210 GLU A C 1
ATOM 1766 O O . GLU A 1 210 ? 9.589 -10.523 -20.205 1.00 88.00 210 GLU A O 1
ATOM 1771 N N . ILE A 1 211 ? 8.590 -8.602 -19.591 1.00 89.44 211 ILE A N 1
ATOM 1772 C CA . ILE A 1 211 ? 8.098 -8.246 -20.934 1.00 89.44 211 ILE A CA 1
ATOM 1773 C C . ILE A 1 211 ? 9.254 -8.158 -21.934 1.00 89.44 211 ILE A C 1
ATOM 1775 O O . ILE A 1 211 ? 9.199 -8.778 -22.991 1.00 89.44 211 ILE A O 1
ATOM 1779 N N . VAL A 1 212 ? 10.307 -7.401 -21.611 1.00 91.12 212 VAL A N 1
ATOM 1780 C CA . VAL A 1 212 ? 11.436 -7.199 -22.530 1.00 91.12 212 VAL A CA 1
ATOM 1781 C C . VAL A 1 212 ? 12.197 -8.503 -22.760 1.00 91.12 212 VAL A C 1
ATOM 1783 O O . VAL A 1 212 ? 12.527 -8.810 -23.900 1.00 91.12 212 VAL A O 1
ATOM 1786 N N . SER A 1 213 ? 12.430 -9.292 -21.709 1.00 90.56 213 SER A N 1
ATOM 1787 C CA . SER A 1 213 ? 13.097 -10.592 -21.827 1.00 90.56 213 SER A CA 1
ATOM 1788 C C . SER A 1 213 ? 12.307 -11.561 -22.704 1.00 90.56 213 SER A C 1
ATOM 1790 O O . SER A 1 213 ? 12.900 -12.220 -23.548 1.00 90.56 213 SER A O 1
ATOM 1792 N N . PHE A 1 214 ? 10.978 -11.588 -22.574 1.00 92.00 214 PHE A N 1
ATOM 1793 C CA . PHE A 1 214 ? 10.111 -12.420 -23.403 1.00 92.00 214 PHE A CA 1
ATOM 1794 C C . PHE A 1 214 ? 10.131 -11.995 -24.873 1.00 92.00 214 PHE A C 1
ATOM 1796 O O . PHE A 1 214 ? 10.097 -12.849 -25.741 1.00 92.00 214 PHE A O 1
ATOM 1803 N N . CYS A 1 215 ? 10.196 -10.694 -25.163 1.00 90.31 215 CYS A N 1
ATOM 1804 C CA . CYS A 1 215 ? 10.228 -10.207 -26.543 1.00 90.31 215 CYS A CA 1
ATOM 1805 C C . CYS A 1 215 ? 11.567 -10.447 -27.264 1.00 90.31 21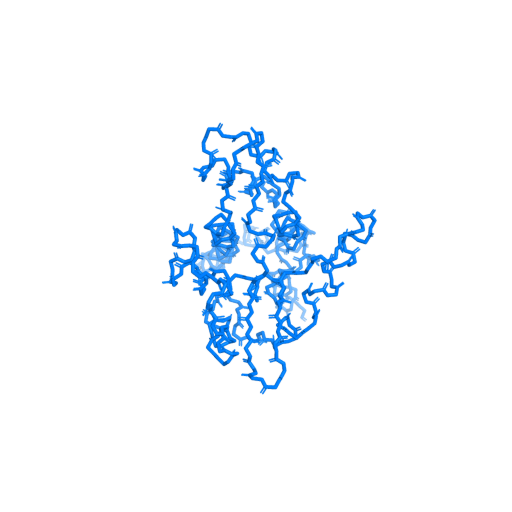5 CYS A C 1
ATOM 1807 O O . CYS A 1 215 ? 11.606 -10.342 -28.487 1.00 90.31 215 CYS A O 1
ATOM 1809 N N . ILE A 1 216 ? 12.665 -10.653 -26.525 1.00 88.44 216 ILE A N 1
ATOM 1810 C CA . ILE A 1 216 ? 14.007 -10.875 -27.094 1.00 88.44 216 ILE A CA 1
ATOM 1811 C C . ILE A 1 216 ? 14.285 -12.365 -27.329 1.00 88.44 216 ILE A C 1
ATOM 1813 O O . ILE A 1 216 ? 15.053 -12.693 -28.233 1.00 88.44 216 ILE A O 1
ATOM 1817 N N . LEU A 1 217 ? 13.717 -13.234 -26.488 1.00 84.00 217 LEU A N 1
ATOM 1818 C CA . LEU A 1 217 ? 13.811 -14.691 -26.612 1.00 84.00 217 LEU A CA 1
ATOM 1819 C C . LEU A 1 217 ? 12.945 -15.206 -27.767 1.00 84.00 217 LEU A C 1
ATOM 1821 O O . LEU A 1 217 ? 13.405 -16.167 -28.420 1.00 84.00 217 LEU A O 1
#

Foldseek 3Di:
DFLVVVLQVLQCVVPVPDRSVLVCVQFLPNVLSSVQLRLVQAFLVRAHNLLLLLLLLLQLVVCVVVVCQPDVCQVVDPADAQVVSLVVQCPAVVRVPHDCVNQVCPNFVVSCVVCVVVVDPDGQKDADPVRNGIHGDQVSQWDQDPNDTHGCSVSSNSSVVVSSVSVVVLVVVLVVLVVVCVVCCVVCVVVNVVSLVVQCDGRHHNVSNVVSVVVVD

Mean predicted aligned error: 4.45 Å

Radius of gyration: 19.88 Å; Cα contacts (8 Å, |Δi|>4): 245; chains: 1; bounding box: 44×36×63 Å